Protein AF-0000000076640435 (afdb_homodimer)

Radius of gyration: 26.96 Å; Cα contacts (8 Å, |Δi|>4): 544; chains: 2; bounding box: 124×104×53 Å

Foldseek 3Di:
DDPPPPPDPPPDPDPDPPPPPDDDDPVQVQVVVLVVQLLVCLLVVPLVSNLVQADQQEWEADDHDIDGSVRCSPPVSNVSNLVQNQKDKDWDDKDWDDDVFKIKMWTWMWIFGADPNDTATKTKIKIWMWGADPNHIHTRYMYIDIDGD/DPPPPPPDPPPDDDPDPDPPPDDDDPVQVQVVVLVVQLLVCLLVVPLVSNLVQADQQEWEADDHDIDGSVRCSPPVSNVSNLVQNQKDKDWDDKDWDDDVFKIKMWTWMWIFGADPNDGATKTKIKIWMWGDDPNHIHTRYMYIDIDGD

Organism: NCBI:txid1194090

pLDDT: mean 92.18, std 13.97, range [42.59, 99.0]

Nearest PDB structures (foldseek):
  3bb9-assembly3_E  TM=9.622E-01  e=2.389E-11  Shewanella frigidimarina NCIMB 400
  3ksp-assembly1_A-2  TM=7.789E-01  e=2.620E-08  Exiguobacterium sibiricum 255-15
  2r4i-assembly1_B  TM=8.319E-01  e=1.919E-07  Cytophaga hutchinsonii ATCC 33406
  5cxo-assembly1_A  TM=6.623E-01  e=2.145E-06  Streptomyces albus
  4rzm-assembly2_B  TM=6.254E-01  e=6.687E-05  Streptomyces lasalocidi

InterPro domains:
  IPR027843 Domain of unknown function DUF4440 [PF14534] (36-139)
  IPR032710 NTF2-like domain superfamily [SSF54427] (28-145)

Secondary structure (DSSP, 8-state):
----------------------PPPHHHHHHHHHHHHHHHHHHTT-HHHHHHHEEEEEEEEETTEEE-HHHIIIIIHHHHHHHHHTEEEEEEEEEEEEETTEEEEEEEEEEEEEETTEEEEEEEEEEEEEEEETTEEEEEEEEEEEEE-/----------------------PPPHHHHHHHHHHHHHHHHHHTT-HHHHHHHEEEEEEEEETTEEE-HHHIIIIIHHHHHHHHHTEEEEEEEEEEEEETTEEEEEEEEEEEEEETTEEEEEEEEEEEEEEEETTEEEEEEEEEEEEE-

Sequence (298 aa):
MSPRISLTAVLLFIIGTSISVSQPSASEKKVINTLDAFHQAIIDNDSQAAKNLLSESVRILEGGNIETKKEYLSHHFHSDGKFLSAMKREVEARNVTIEGNTAWVSTHSRTWGTYSDRKLDLNSLELAVLKKVEGNWKITALHWSSSNNMSPRISLTAVLLFIIGTSISVSQPSASEKKVINTLDAFHQAIIDNDSQAAKNLLSESVRILEGGNIETKKEYLSHHFHSDGKFLSAMKREVEARNVTIEGNTAWVSTHSRTWGTYSDRKLDLNSLELAVLKKVEGNWKITALHWSSSNN

Structure (mmCIF, N/CA/C/O backbone):
data_AF-0000000076640435-model_v1
#
loop_
_entity.id
_entity.type
_entity.pdbx_description
1 polymer 'SnoaL-like domain-containing protein'
#
loop_
_atom_site.group_PDB
_atom_site.id
_atom_site.type_symbol
_atom_site.label_atom_id
_atom_site.label_alt_id
_atom_site.label_comp_id
_atom_site.label_asym_id
_atom_site.label_entity_id
_atom_site.label_seq_id
_atom_site.pdbx_PDB_ins_code
_atom_site.Cartn_x
_atom_site.Cartn_y
_atom_site.Cartn_z
_atom_site.occupancy
_atom_site.B_iso_or_equiv
_atom_site.auth_seq_id
_atom_site.auth_comp_id
_atom_site.auth_asym_id
_atom_site.auth_atom_id
_atom_site.pdbx_PDB_model_num
ATOM 1 N N . MET A 1 1 ? 59.688 59.375 -6.164 1 42.59 1 MET A N 1
ATOM 2 C CA . MET A 1 1 ? 58.531 58.875 -6.883 1 42.59 1 MET A CA 1
ATOM 3 C C . MET A 1 1 ? 58.281 57.406 -6.566 1 42.59 1 MET A C 1
ATOM 5 O O . MET A 1 1 ? 59.062 56.531 -6.984 1 42.59 1 MET A O 1
ATOM 9 N N . SER A 1 2 ? 57.781 57.031 -5.332 1 54 2 SER A N 1
ATOM 10 C CA . SER A 1 2 ? 57.531 55.688 -4.797 1 54 2 SER A CA 1
ATOM 11 C C . SER A 1 2 ? 56.5 54.938 -5.637 1 54 2 SER A C 1
ATOM 13 O O . SER A 1 2 ? 55.531 55.531 -6.113 1 54 2 SER A O 1
ATOM 15 N N . PRO A 1 3 ? 56.844 53.812 -6.367 1 57.72 3 PRO A N 1
ATOM 16 C CA . PRO A 1 3 ? 55.906 53 -7.195 1 57.72 3 PRO A CA 1
ATOM 17 C C . PRO A 1 3 ? 54.719 52.469 -6.406 1 57.72 3 PRO A C 1
ATOM 19 O O . PRO A 1 3 ? 54.906 51.875 -5.344 1 57.72 3 PRO A O 1
ATOM 22 N N . ARG A 1 4 ? 53.562 53.125 -6.406 1 61.44 4 ARG A N 1
ATOM 23 C CA . ARG A 1 4 ? 52.344 52.594 -5.82 1 61.44 4 ARG A CA 1
ATOM 24 C C . ARG A 1 4 ? 52 51.25 -6.422 1 61.44 4 ARG A C 1
ATOM 26 O O . ARG A 1 4 ? 51.875 51.094 -7.645 1 61.44 4 ARG A O 1
ATOM 33 N N . ILE A 1 5 ? 52.438 50.062 -5.91 1 60.22 5 ILE A N 1
ATOM 34 C CA . ILE A 1 5 ? 52 48.719 -6.297 1 60.22 5 ILE A CA 1
ATOM 35 C C . ILE A 1 5 ? 50.5 48.562 -6.102 1 60.22 5 ILE A C 1
ATOM 37 O O . ILE A 1 5 ? 50 48.812 -5.008 1 60.22 5 ILE A O 1
ATOM 41 N N . SER A 1 6 ? 49.688 48.719 -7.141 1 58.53 6 SER A N 1
ATOM 42 C CA . SER A 1 6 ? 48.25 48.469 -7.082 1 58.53 6 SER A CA 1
ATOM 43 C C . SER A 1 6 ? 47.938 47 -6.805 1 58.53 6 SER A C 1
ATOM 45 O O . SER A 1 6 ? 48.438 46.125 -7.512 1 58.53 6 SER A O 1
ATOM 47 N N . LEU A 1 7 ? 47.656 46.594 -5.574 1 57.78 7 LEU A N 1
ATOM 48 C CA . LEU A 1 7 ? 47.219 45.25 -5.215 1 57.78 7 LEU A CA 1
ATOM 49 C C . LEU A 1 7 ? 45.875 44.938 -5.875 1 57.78 7 LEU A C 1
ATOM 51 O O . LEU A 1 7 ? 44.875 45.625 -5.645 1 57.78 7 LEU A O 1
ATOM 55 N N . THR A 1 8 ? 45.875 44.312 -7.008 1 59.66 8 THR A N 1
ATOM 56 C CA . THR A 1 8 ? 44.656 43.844 -7.633 1 59.66 8 THR A CA 1
ATOM 57 C C . THR A 1 8 ? 44 42.75 -6.781 1 59.66 8 THR A C 1
ATOM 59 O O . THR A 1 8 ? 44.625 41.719 -6.516 1 59.66 8 THR A O 1
ATOM 62 N N . ALA A 1 9 ? 43 43 -5.918 1 60.41 9 ALA A N 1
ATOM 63 C CA . ALA A 1 9 ? 42.219 42 -5.195 1 60.41 9 ALA A CA 1
ATOM 64 C C . ALA A 1 9 ? 41.5 41.062 -6.156 1 60.41 9 ALA A C 1
ATOM 66 O O . ALA A 1 9 ? 40.75 41.531 -7.039 1 60.41 9 ALA A O 1
ATOM 67 N N . VAL A 1 10 ? 41.969 39.812 -6.387 1 60.31 10 VAL A N 1
ATOM 68 C CA . VAL A 1 10 ? 41.281 38.781 -7.133 1 60.31 10 VAL A CA 1
ATOM 69 C C . VAL A 1 10 ? 40.031 38.344 -6.402 1 60.31 10 VAL A C 1
ATOM 71 O O . VAL A 1 10 ? 40.094 37.812 -5.289 1 60.31 10 VAL A O 1
ATOM 74 N N . LEU A 1 11 ? 38.844 38.969 -6.691 1 59.38 11 LEU A N 1
ATOM 75 C CA . LEU A 1 11 ? 37.562 38.5 -6.184 1 59.38 11 LEU A CA 1
ATOM 76 C C . LEU A 1 11 ? 37.25 37.094 -6.68 1 59.38 11 LEU A C 1
ATOM 78 O O . LEU A 1 11 ? 37.062 36.906 -7.879 1 59.38 11 LEU A O 1
ATOM 82 N N . LEU A 1 12 ? 37.531 36.094 -5.91 1 60.81 12 LEU A N 1
ATOM 83 C CA . LEU A 1 12 ? 37.156 34.688 -6.191 1 60.81 12 LEU A CA 1
ATOM 84 C C . LEU A 1 12 ? 35.625 34.531 -6.117 1 60.81 12 LEU A C 1
ATOM 86 O O . LEU A 1 12 ? 35.031 34.719 -5.055 1 60.81 12 LEU A O 1
ATOM 90 N N . PHE A 1 13 ? 34.875 34.5 -7.277 1 60.81 13 PHE A N 1
ATOM 91 C CA . PHE A 1 13 ? 33.469 34.188 -7.379 1 60.81 13 PHE A CA 1
ATOM 92 C C . PHE A 1 13 ? 33.219 32.719 -7.062 1 60.81 13 PHE A C 1
ATOM 94 O O . PHE A 1 13 ? 33.625 31.828 -7.824 1 60.81 13 PHE A O 1
ATOM 101 N N . ILE A 1 14 ? 32.812 32.406 -5.852 1 61.78 14 ILE A N 1
ATOM 102 C CA . ILE A 1 14 ? 32.375 31.062 -5.48 1 61.78 14 ILE A CA 1
ATOM 103 C C . ILE A 1 14 ? 31 30.781 -6.117 1 61.78 14 ILE A C 1
ATOM 105 O O . ILE A 1 14 ? 30 31.406 -5.762 1 61.78 14 ILE A O 1
ATOM 109 N N . ILE A 1 15 ? 30.906 30.172 -7.285 1 59.59 15 ILE A N 1
ATOM 110 C CA . ILE A 1 15 ? 29.672 29.672 -7.852 1 59.59 15 ILE A CA 1
ATOM 111 C C . ILE A 1 15 ? 29.172 28.484 -7.02 1 59.59 15 ILE A C 1
ATOM 113 O O . ILE A 1 15 ? 29.734 27.391 -7.09 1 59.59 15 ILE A O 1
ATOM 117 N N . GLY A 1 16 ? 28.359 28.734 -6.066 1 59.5 16 GLY A N 1
ATOM 118 C CA . GLY A 1 16 ? 27.703 27.672 -5.336 1 59.5 16 GLY A CA 1
ATOM 119 C C . GLY A 1 16 ? 26.672 26.922 -6.156 1 59.5 16 GLY A C 1
ATOM 120 O O . GLY A 1 16 ? 25.734 27.531 -6.688 1 59.5 16 GLY A O 1
ATOM 121 N N . THR A 1 17 ? 26.859 25.797 -6.691 1 61.5 17 THR A N 1
ATOM 122 C CA . THR A 1 17 ? 25.875 24.906 -7.293 1 61.5 17 THR A CA 1
ATOM 123 C C . THR A 1 17 ? 24.812 24.5 -6.266 1 61.5 17 THR A C 1
ATOM 125 O O . THR A 1 17 ? 25.094 23.734 -5.348 1 61.5 17 THR A O 1
ATOM 128 N N . SER A 1 18 ? 23.734 25.25 -6.242 1 61.44 18 SER A N 1
ATOM 129 C CA . SER A 1 18 ? 22.609 24.797 -5.422 1 61.44 18 SER A CA 1
ATOM 130 C C . SER A 1 18 ? 21.984 23.531 -5.98 1 61.44 18 SER A C 1
ATOM 132 O O . SER A 1 18 ? 21.609 23.484 -7.156 1 61.44 18 SER A O 1
ATOM 134 N N . ILE A 1 19 ? 22.219 22.438 -5.457 1 59.84 19 ILE A N 1
ATOM 135 C CA . ILE A 1 19 ? 21.406 21.266 -5.734 1 59.84 19 ILE A CA 1
ATOM 136 C C . ILE A 1 19 ? 19.922 21.594 -5.516 1 59.84 19 ILE A C 1
ATOM 138 O O . ILE A 1 19 ? 19.516 21.891 -4.395 1 59.84 19 ILE A O 1
ATOM 142 N N . SER A 1 20 ? 19.266 22.062 -6.492 1 56.75 20 SER A N 1
ATOM 143 C CA . SER A 1 20 ? 17.828 22.344 -6.434 1 56.75 20 SER A CA 1
ATOM 144 C C . SER A 1 20 ? 17.031 21.094 -6.066 1 56.75 20 SER A C 1
ATOM 146 O O . SER A 1 20 ? 17.062 20.094 -6.793 1 56.75 20 SER A O 1
ATOM 148 N N . VAL A 1 21 ? 16.797 20.875 -4.82 1 62.91 21 VAL A N 1
ATOM 149 C CA . VAL A 1 21 ? 15.758 19.906 -4.508 1 62.91 21 VAL A CA 1
ATOM 150 C C . VAL A 1 21 ? 14.469 20.281 -5.234 1 62.91 21 VAL A C 1
ATOM 152 O O . VAL A 1 21 ? 13.961 21.391 -5.078 1 62.91 21 VAL A O 1
ATOM 155 N N . SER A 1 22 ? 14.125 19.625 -6.285 1 66.75 22 SER A N 1
ATOM 156 C CA . SER A 1 22 ? 12.977 19.953 -7.129 1 66.75 22 SER A CA 1
ATOM 157 C C . SER A 1 22 ? 11.695 20.062 -6.305 1 66.75 22 SER A C 1
ATOM 159 O O . SER A 1 22 ? 11.352 19.156 -5.551 1 66.75 22 SER A O 1
ATOM 161 N N . GLN A 1 23 ? 11.203 21.219 -5.961 1 83.88 23 GLN A N 1
ATOM 162 C CA . GLN A 1 23 ? 9.914 21.469 -5.328 1 83.88 23 GLN A CA 1
ATOM 163 C C . GLN A 1 23 ? 8.781 20.797 -6.09 1 83.88 23 GLN A C 1
ATOM 165 O O . GLN A 1 23 ? 8.836 20.672 -7.316 1 83.88 23 GLN A O 1
ATOM 170 N N . PRO A 1 24 ? 7.781 20.25 -5.344 1 86.88 24 PRO A N 1
ATOM 171 C CA . PRO A 1 24 ? 6.648 19.641 -6.047 1 86.88 24 PRO A CA 1
ATOM 172 C C . PRO A 1 24 ? 5.938 20.609 -6.984 1 86.88 24 PRO A C 1
ATOM 174 O O . PRO A 1 24 ? 5.828 21.797 -6.676 1 86.88 24 PRO A O 1
ATOM 177 N N . SER A 1 25 ? 5.535 20.156 -8.102 1 90.38 25 SER A N 1
ATOM 178 C CA . SER A 1 25 ? 4.727 20.922 -9.039 1 90.38 25 SER A CA 1
ATOM 179 C C . SER A 1 25 ? 3.379 21.297 -8.438 1 90.38 25 SER A C 1
ATOM 181 O O . SER A 1 25 ? 3.01 20.797 -7.371 1 90.38 25 SER A O 1
ATOM 183 N N . ALA A 1 26 ? 2.713 22.188 -9.062 1 92.06 26 ALA A N 1
ATOM 184 C CA . ALA A 1 26 ? 1.393 22.594 -8.594 1 92.06 26 ALA A CA 1
ATOM 185 C C . ALA A 1 26 ? 0.441 21.406 -8.523 1 92.06 26 ALA A C 1
ATOM 187 O O . ALA A 1 26 ? -0.345 21.281 -7.578 1 92.06 26 ALA A O 1
ATOM 188 N N . SER A 1 27 ? 0.46 20.547 -9.539 1 94 27 SER A N 1
ATOM 189 C CA . SER A 1 27 ? -0.394 19.359 -9.562 1 94 27 SER A CA 1
ATOM 190 C C . SER A 1 27 ? -0.028 18.391 -8.438 1 94 27 SER A C 1
ATOM 192 O O . SER A 1 27 ? -0.908 17.812 -7.809 1 94 27 SER A O 1
ATOM 194 N N . GLU A 1 28 ? 1.266 18.219 -8.211 1 96.69 28 GLU A N 1
ATOM 195 C CA . GLU A 1 28 ? 1.713 17.359 -7.113 1 96.69 28 GLU A CA 1
ATOM 196 C C . GLU A 1 28 ? 1.265 17.922 -5.762 1 96.69 28 GLU A C 1
ATOM 198 O O . GLU A 1 28 ? 0.874 17.156 -4.875 1 96.69 28 GLU A O 1
ATOM 203 N N . LYS A 1 29 ? 1.304 19.234 -5.625 1 97.56 29 LYS A N 1
ATOM 204 C CA . LYS A 1 29 ? 0.859 19.859 -4.383 1 97.56 29 LYS A CA 1
ATOM 205 C C . LYS A 1 29 ? -0.621 19.594 -4.129 1 97.56 29 LYS A C 1
ATOM 207 O O . LYS A 1 29 ? -1.031 19.375 -2.986 1 97.56 29 LYS A O 1
ATOM 212 N N . LYS A 1 30 ? -1.429 19.609 -5.176 1 98.06 30 LYS A N 1
ATOM 213 C CA . LYS A 1 30 ? -2.852 19.328 -5.016 1 98.06 30 LYS A CA 1
ATOM 214 C C . LYS A 1 30 ? -3.076 17.891 -4.543 1 98.06 30 LYS A C 1
ATOM 216 O O . LYS A 1 30 ? -3.959 17.641 -3.725 1 98.06 30 LYS A O 1
ATOM 221 N N . VAL A 1 31 ? -2.271 16.938 -5.074 1 98.75 31 VAL A N 1
ATOM 222 C CA . VAL A 1 31 ? -2.342 15.547 -4.656 1 98.75 31 VAL A CA 1
ATOM 223 C C . VAL A 1 31 ? -1.975 15.43 -3.18 1 98.75 31 VAL A C 1
ATOM 225 O O . VAL A 1 31 ? -2.713 14.828 -2.395 1 98.75 31 VAL A O 1
ATOM 228 N N . ILE A 1 32 ? -0.88 16.094 -2.793 1 98.5 32 ILE A N 1
ATOM 229 C CA . ILE A 1 32 ? -0.385 16.047 -1.42 1 98.5 32 ILE A CA 1
ATOM 230 C C . ILE A 1 32 ? -1.409 16.688 -0.484 1 98.5 32 ILE A C 1
ATOM 232 O O . ILE A 1 32 ? -1.715 16.141 0.578 1 98.5 32 ILE A O 1
ATOM 236 N N . ASN A 1 33 ? -1.961 17.797 -0.879 1 98.56 33 ASN A N 1
ATOM 237 C CA . ASN A 1 33 ? -2.941 18.484 -0.054 1 98.56 33 ASN A CA 1
ATOM 238 C C . ASN A 1 33 ? -4.191 17.641 0.172 1 98.56 33 ASN A C 1
ATOM 240 O O . ASN A 1 33 ? -4.793 17.688 1.245 1 98.56 33 ASN A O 1
ATOM 244 N N . THR A 1 34 ? -4.598 16.922 -0.833 1 98.88 34 THR A N 1
ATOM 245 C CA . THR A 1 34 ? -5.738 16.016 -0.688 1 98.88 34 THR A CA 1
ATOM 246 C C . THR A 1 34 ? -5.461 14.953 0.369 1 98.88 34 THR A C 1
ATOM 248 O O . THR A 1 34 ? -6.293 14.719 1.249 1 98.88 34 THR A O 1
ATOM 251 N N . LEU A 1 35 ? -4.281 14.344 0.303 1 98.75 35 LEU A N 1
ATOM 252 C CA . LEU A 1 35 ? -3.904 13.305 1.254 1 98.75 35 LEU A CA 1
ATOM 253 C C . LEU A 1 35 ? -3.773 13.875 2.66 1 98.75 35 LEU A C 1
ATOM 255 O O . LEU A 1 35 ? -4.242 13.273 3.629 1 98.75 35 LEU A O 1
ATOM 259 N N . ASP A 1 36 ? -3.205 15.07 2.801 1 98.75 36 ASP A N 1
ATOM 260 C CA . ASP A 1 36 ? -3.037 15.711 4.098 1 98.75 36 ASP A CA 1
ATOM 261 C C . ASP A 1 36 ? -4.387 16.109 4.695 1 98.75 36 ASP A C 1
ATOM 263 O O . ASP A 1 36 ? -4.59 16 5.906 1 98.75 36 ASP A O 1
ATOM 267 N N . ALA A 1 37 ? -5.25 16.547 3.82 1 98.88 37 ALA A N 1
ATOM 268 C CA . ALA A 1 37 ? -6.594 16.891 4.281 1 98.88 37 ALA A CA 1
ATOM 269 C C . ALA A 1 37 ? -7.324 15.664 4.812 1 98.88 37 ALA A C 1
ATOM 271 O O . ALA A 1 37 ? -8.062 15.75 5.793 1 98.88 37 ALA A O 1
ATOM 272 N N . PHE A 1 38 ? -7.145 14.562 4.199 1 98.94 38 PHE A N 1
ATOM 273 C CA . PHE A 1 38 ? -7.746 13.32 4.664 1 98.94 38 PHE A CA 1
ATOM 274 C C . PHE A 1 38 ? -7.199 12.938 6.035 1 98.94 38 PHE A C 1
ATOM 276 O O . PHE A 1 38 ? -7.961 12.586 6.941 1 98.94 38 PHE A O 1
ATOM 283 N N . HIS A 1 39 ? -5.91 13.023 6.207 1 98.81 39 HIS A N 1
ATOM 284 C CA . HIS A 1 39 ? -5.297 12.734 7.5 1 98.81 39 HIS A CA 1
ATOM 285 C C . HIS A 1 39 ? -5.836 13.664 8.578 1 98.81 39 HIS A C 1
ATOM 287 O O . HIS A 1 39 ? -6.148 13.219 9.688 1 98.81 39 HIS A O 1
ATOM 293 N N . GLN A 1 40 ? -5.93 14.922 8.18 1 98.88 40 GLN A N 1
ATOM 294 C CA . GLN A 1 40 ? -6.457 15.883 9.141 1 98.88 40 GLN A CA 1
ATOM 295 C C . GLN A 1 40 ? -7.91 15.578 9.492 1 98.88 40 GLN A C 1
ATOM 297 O O . GLN A 1 40 ? -8.328 15.75 10.633 1 98.88 40 GLN A O 1
ATOM 302 N N . ALA A 1 41 ? -8.695 15.188 8.469 1 98.94 41 ALA A N 1
ATOM 303 C CA . ALA A 1 41 ? -10.086 14.797 8.719 1 98.94 41 ALA A CA 1
ATOM 304 C C . ALA A 1 41 ? -10.164 13.641 9.711 1 98.94 41 ALA A C 1
ATOM 306 O O . ALA A 1 41 ? -11.062 13.594 10.555 1 98.94 41 ALA A O 1
ATOM 307 N N . ILE A 1 42 ? -9.25 12.664 9.648 1 98.88 42 ILE A N 1
ATOM 308 C CA . ILE A 1 42 ? -9.203 11.555 10.594 1 98.88 42 ILE A CA 1
ATOM 309 C C . ILE A 1 42 ? -8.891 12.086 11.992 1 98.88 42 ILE A C 1
ATOM 311 O O . ILE A 1 42 ? -9.609 11.781 12.953 1 98.88 42 ILE A O 1
ATOM 315 N N . ILE A 1 43 ? -7.844 12.891 12.102 1 98.81 43 ILE A N 1
ATOM 316 C CA . ILE A 1 43 ? -7.41 13.445 13.375 1 98.81 43 ILE A CA 1
ATOM 317 C C . ILE A 1 43 ? -8.562 14.211 14.031 1 98.81 43 ILE A C 1
ATOM 319 O O . ILE A 1 43 ? -8.789 14.094 15.234 1 98.81 43 ILE A O 1
ATOM 323 N N . ASP A 1 44 ? -9.281 14.914 13.211 1 98.62 44 ASP A N 1
ATOM 324 C CA . ASP A 1 44 ? -10.383 15.75 13.695 1 98.62 44 ASP A CA 1
ATOM 325 C C . ASP A 1 44 ? -11.641 14.922 13.914 1 98.62 44 ASP A C 1
ATOM 327 O O . ASP A 1 44 ? -12.656 15.445 14.383 1 98.62 44 ASP A O 1
ATOM 331 N N . ASN A 1 45 ? -11.625 13.703 13.523 1 98.5 45 ASN A N 1
ATOM 332 C CA . ASN A 1 45 ? -12.797 12.828 13.547 1 98.5 45 ASN A CA 1
ATOM 333 C C . ASN A 1 45 ? -13.945 13.406 12.734 1 98.5 45 ASN A C 1
ATOM 335 O O . ASN A 1 45 ? -15.102 13.344 13.156 1 98.5 45 ASN A O 1
ATOM 339 N N . ASP A 1 46 ? -13.656 13.992 11.633 1 98.69 46 ASP A N 1
ATOM 340 C CA . ASP A 1 46 ? -14.625 14.578 10.703 1 98.69 46 ASP A CA 1
ATOM 341 C C . ASP A 1 46 ? -14.93 13.625 9.555 1 98.69 46 ASP A C 1
ATOM 343 O O . ASP A 1 46 ? -14.352 13.758 8.469 1 98.69 46 ASP A O 1
ATOM 347 N N . SER A 1 47 ? -15.93 12.773 9.766 1 98.5 47 SER A N 1
ATOM 348 C CA . SER A 1 47 ? -16.203 11.719 8.797 1 98.5 47 SER A CA 1
ATOM 349 C C . SER A 1 47 ? -16.781 12.297 7.504 1 98.5 47 SER A C 1
ATOM 351 O O . SER A 1 47 ? -16.594 11.727 6.426 1 98.5 47 SER A O 1
ATOM 353 N N . GLN A 1 48 ? -17.469 13.391 7.574 1 98.5 48 GLN A N 1
ATOM 354 C CA . GLN A 1 48 ? -18.016 14 6.363 1 98.5 48 GLN A CA 1
ATOM 355 C C . GLN A 1 48 ? -16.906 14.523 5.461 1 98.5 48 GLN A C 1
ATOM 357 O O . GLN A 1 48 ? -16.938 14.32 4.246 1 98.5 48 GLN A O 1
ATOM 362 N N . ALA A 1 49 ? -15.961 15.219 6.07 1 98.75 49 ALA A N 1
ATOM 363 C CA . ALA A 1 49 ? -14.812 15.688 5.293 1 98.75 49 ALA A CA 1
ATOM 364 C C . ALA A 1 49 ? -14.07 14.516 4.656 1 98.75 49 ALA A C 1
ATOM 366 O O . ALA A 1 49 ? -13.703 14.57 3.48 1 98.75 49 ALA A O 1
ATOM 367 N N . ALA A 1 50 ? -13.82 13.453 5.477 1 98.94 50 ALA A N 1
ATOM 368 C CA . ALA A 1 50 ? -13.141 12.273 4.957 1 98.94 50 ALA A CA 1
ATOM 369 C C . ALA A 1 50 ? -13.922 11.656 3.797 1 98.94 50 ALA A C 1
ATOM 371 O O . ALA A 1 50 ? -13.344 11.312 2.764 1 98.94 50 ALA A O 1
ATOM 372 N N . LYS A 1 51 ? -15.188 11.555 3.998 1 98.75 51 LYS A N 1
ATOM 373 C CA . LYS A 1 51 ? -16.078 10.992 2.984 1 98.75 51 LYS A CA 1
ATOM 374 C C . LYS A 1 51 ? -15.914 11.719 1.652 1 98.75 51 LYS A C 1
ATOM 376 O O . LYS A 1 51 ? -15.891 11.086 0.593 1 98.75 51 LYS A O 1
ATOM 381 N N . ASN A 1 52 ? -15.797 12.969 1.653 1 98.44 52 ASN A N 1
ATOM 382 C CA . ASN A 1 52 ? -15.719 13.797 0.455 1 98.44 52 ASN A CA 1
ATOM 383 C C . ASN A 1 52 ? -14.391 13.617 -0.267 1 98.44 52 ASN A C 1
ATOM 385 O O . ASN A 1 52 ? -14.281 13.906 -1.46 1 98.44 52 ASN A O 1
ATOM 389 N N . LEU A 1 53 ? -13.43 13.125 0.432 1 98.88 53 LEU A N 1
ATOM 390 C CA . LEU A 1 53 ? -12.094 12.992 -0.142 1 98.88 53 LEU A CA 1
ATOM 391 C C . LEU A 1 53 ? -11.844 11.57 -0.629 1 98.88 53 LEU A C 1
ATOM 393 O O . LEU A 1 53 ? -10.875 11.312 -1.341 1 98.88 53 LEU A O 1
ATOM 397 N N . LEU A 1 54 ? -12.734 10.641 -0.248 1 98.88 54 LEU A N 1
ATOM 398 C CA . LEU A 1 54 ? -12.617 9.242 -0.653 1 98.88 54 LEU A CA 1
ATOM 399 C C . LEU A 1 54 ? -13.469 8.961 -1.885 1 98.88 54 LEU A C 1
ATOM 401 O O . LEU A 1 54 ? -14.594 9.453 -1.991 1 98.88 54 LEU A O 1
ATOM 405 N N . SER A 1 55 ? -12.875 8.25 -2.83 1 98.62 55 SER A N 1
ATOM 406 C CA . SER A 1 55 ? -13.695 7.715 -3.91 1 98.62 55 SER A CA 1
ATOM 407 C C . SER A 1 55 ? -14.703 6.695 -3.387 1 98.62 55 SER A C 1
ATOM 409 O O . SER A 1 55 ? -14.453 6.027 -2.381 1 98.62 55 SER A O 1
ATOM 411 N N . GLU A 1 56 ? -15.797 6.484 -4.125 1 97.56 56 GLU A N 1
ATOM 412 C CA . GLU A 1 56 ? -16.797 5.492 -3.73 1 97.56 56 GLU A CA 1
ATOM 413 C C . GLU A 1 56 ? -16.219 4.082 -3.768 1 97.56 56 GLU A C 1
ATOM 415 O O . GLU A 1 56 ? -16.625 3.217 -2.986 1 97.56 56 GLU A O 1
ATOM 420 N N . SER A 1 57 ? -15.211 3.859 -4.582 1 97.38 57 SER A N 1
ATOM 421 C CA . SER A 1 57 ? -14.672 2.518 -4.801 1 97.38 57 SER A CA 1
ATOM 422 C C . SER A 1 57 ? -13.383 2.301 -4.016 1 97.38 57 SER A C 1
ATOM 424 O O . SER A 1 57 ? -12.648 1.349 -4.277 1 97.38 57 SER A O 1
ATOM 426 N N . VAL A 1 58 ? -13.125 3.178 -3.078 1 98.81 58 VAL A N 1
ATOM 427 C CA . VAL A 1 58 ? -11.852 3.105 -2.373 1 98.81 58 VAL A CA 1
ATOM 428 C C . VAL A 1 58 ? -11.727 1.759 -1.664 1 98.81 58 VAL A C 1
ATOM 430 O O . VAL A 1 58 ? -12.711 1.233 -1.138 1 98.81 58 VAL A O 1
ATOM 433 N N . ARG A 1 59 ? -10.531 1.197 -1.675 1 98.94 59 ARG A N 1
ATOM 434 C CA . ARG A 1 59 ? -10.125 0.082 -0.826 1 98.94 59 ARG A CA 1
ATOM 435 C C . ARG A 1 59 ? -9.031 0.507 0.151 1 98.94 59 ARG A C 1
ATOM 437 O O . ARG A 1 59 ? -8.016 1.073 -0.254 1 98.94 59 ARG A O 1
ATOM 444 N N . ILE A 1 60 ? -9.281 0.2 1.429 1 98.94 60 ILE A N 1
ATOM 445 C CA . ILE A 1 60 ? -8.359 0.592 2.486 1 98.94 60 ILE A CA 1
ATOM 446 C C . ILE A 1 60 ? -7.789 -0.654 3.162 1 98.94 60 ILE A C 1
ATOM 448 O O . ILE A 1 60 ? -8.539 -1.46 3.721 1 98.94 60 ILE A O 1
ATOM 452 N N . LEU A 1 61 ? -6.527 -0.793 3.027 1 98.94 61 LEU A N 1
ATOM 453 C CA . LEU A 1 61 ? -5.809 -1.946 3.555 1 98.94 61 LEU A CA 1
ATOM 454 C C . LEU A 1 61 ? -5.062 -1.582 4.836 1 98.94 61 LEU A C 1
ATOM 456 O O . LEU A 1 61 ? -4.27 -0.637 4.852 1 98.94 61 LEU A O 1
ATOM 460 N N . GLU A 1 62 ? -5.277 -2.258 5.914 1 98.56 62 GLU A N 1
ATOM 461 C CA . GLU A 1 62 ? -4.598 -2.062 7.191 1 98.56 62 GLU A CA 1
ATOM 462 C C . GLU A 1 62 ? -4.832 -3.244 8.125 1 98.56 62 GLU A C 1
ATOM 464 O O . GLU A 1 62 ? -5.945 -3.766 8.211 1 98.56 62 GLU A O 1
ATOM 469 N N . GLY A 1 63 ? -3.84 -3.736 8.836 1 97.06 63 GLY A N 1
ATOM 470 C CA . GLY A 1 63 ? -3.98 -4.711 9.906 1 97.06 63 GLY A CA 1
ATOM 471 C C . GLY A 1 63 ? -4.504 -6.051 9.422 1 97.06 63 GLY A C 1
ATOM 472 O O . GLY A 1 63 ? -5.336 -6.672 10.094 1 97.06 63 GLY A O 1
ATOM 473 N N . GLY A 1 64 ? -4.254 -6.383 8.266 1 97.81 64 GLY A N 1
ATOM 474 C CA . GLY A 1 64 ? -4.648 -7.688 7.754 1 97.81 64 GLY A CA 1
ATOM 475 C C . GLY A 1 64 ? -6.027 -7.688 7.121 1 97.81 64 GLY A C 1
ATOM 476 O O . GLY A 1 64 ? -6.539 -8.742 6.734 1 97.81 64 GLY A O 1
ATOM 477 N N . ASN A 1 65 ? -6.613 -6.531 7.012 1 97.31 65 ASN A N 1
ATOM 478 C CA . ASN A 1 65 ? -7.961 -6.445 6.461 1 97.31 65 ASN A CA 1
ATOM 479 C C . ASN A 1 65 ? -8.039 -5.426 5.324 1 97.31 65 ASN A C 1
ATOM 481 O O . ASN A 1 65 ? -7.219 -4.512 5.25 1 97.31 65 ASN A O 1
ATOM 485 N N . ILE A 1 66 ? -9.031 -5.66 4.434 1 98.75 66 ILE A N 1
ATOM 486 C CA . ILE A 1 66 ? -9.406 -4.676 3.422 1 98.75 66 ILE A CA 1
ATOM 487 C C . ILE A 1 66 ? -10.836 -4.195 3.672 1 98.75 66 ILE A C 1
ATOM 489 O O . ILE A 1 66 ? -11.75 -5.004 3.852 1 98.75 66 ILE A O 1
ATOM 493 N N . GLU A 1 67 ? -11.008 -2.877 3.656 1 98.81 67 GLU A N 1
ATOM 494 C CA . GLU A 1 67 ? -12.32 -2.307 3.93 1 98.81 67 GLU A CA 1
ATOM 495 C C . GLU A 1 67 ? -12.789 -1.42 2.777 1 98.81 67 GLU A C 1
ATOM 497 O O . GLU A 1 67 ? -11.969 -0.788 2.105 1 98.81 67 GLU A O 1
ATOM 502 N N . THR A 1 68 ? -14.07 -1.425 2.613 1 98.75 68 THR A N 1
ATOM 503 C CA . THR A 1 68 ? -14.703 -0.47 1.713 1 98.75 68 THR A CA 1
ATOM 504 C C . THR A 1 68 ? -14.836 0.898 2.377 1 98.75 68 THR A C 1
ATOM 506 O O . THR A 1 68 ? -14.555 1.043 3.568 1 98.75 68 THR A O 1
ATOM 509 N N . LYS A 1 69 ? -15.266 1.843 1.569 1 98.75 69 LYS A N 1
ATOM 510 C CA . LYS A 1 69 ? -15.523 3.191 2.064 1 98.75 69 LYS A CA 1
ATOM 511 C C . LYS A 1 69 ? -16.5 3.166 3.244 1 98.75 69 LYS A C 1
ATOM 513 O O . LYS A 1 69 ? -16.219 3.746 4.297 1 98.75 69 LYS A O 1
ATOM 518 N N . LYS A 1 70 ? -17.594 2.51 3.064 1 98.62 70 LYS A N 1
ATOM 519 C CA . LYS A 1 70 ? -18.625 2.436 4.09 1 98.62 70 LYS A CA 1
ATOM 520 C C . LYS A 1 70 ? -18.109 1.755 5.352 1 98.62 70 LYS A C 1
ATOM 522 O O . LYS A 1 70 ? -18.344 2.234 6.465 1 98.62 70 LYS A O 1
ATOM 527 N N . GLU A 1 71 ? -17.469 0.647 5.203 1 98.62 71 GLU A N 1
ATOM 528 C CA . GLU A 1 71 ? -16.922 -0.089 6.34 1 98.62 71 GLU A CA 1
ATOM 529 C C . GLU A 1 71 ? -15.914 0.757 7.117 1 98.62 71 GLU A C 1
ATOM 531 O O . GLU A 1 71 ? -15.969 0.815 8.344 1 98.62 71 GLU A O 1
ATOM 536 N N . TYR A 1 72 ? -15.047 1.394 6.438 1 98.81 72 TYR A N 1
ATOM 537 C CA . TYR A 1 72 ? -14.016 2.191 7.094 1 98.81 72 TYR A CA 1
ATOM 538 C C . TYR A 1 72 ? -14.633 3.33 7.895 1 98.81 72 TYR A C 1
ATOM 540 O O . TYR A 1 72 ? -14.242 3.578 9.039 1 98.81 72 TYR A O 1
ATOM 548 N N . LEU A 1 73 ? -15.547 4.031 7.238 1 98.69 73 LEU A N 1
ATOM 549 C CA . LEU A 1 73 ? -16.109 5.234 7.844 1 98.69 73 LEU A CA 1
ATOM 550 C C . LEU A 1 73 ? -17.016 4.883 9.016 1 98.69 73 LEU A C 1
ATOM 552 O O . LEU A 1 73 ? -17.375 5.754 9.812 1 98.69 73 LEU A O 1
ATOM 556 N N . SER A 1 74 ? -17.375 3.715 9.148 1 96.44 74 SER A N 1
ATOM 557 C CA . SER A 1 74 ? -18.281 3.316 10.227 1 96.44 74 SER A CA 1
ATOM 558 C C . SER A 1 74 ? -17.562 3.287 11.562 1 96.44 74 SER A C 1
ATOM 560 O O . SER A 1 74 ? -17.812 4.133 12.43 1 96.44 74 SER A O 1
ATOM 562 N N . HIS A 1 75 ? -16.625 2.367 11.859 1 93.94 75 HIS A N 1
ATOM 563 C CA . HIS A 1 75 ? -16 2.295 13.172 1 93.94 75 HIS A CA 1
ATOM 564 C C . HIS A 1 75 ? -14.5 2.51 13.078 1 93.94 75 HIS A C 1
ATOM 566 O O . HIS A 1 75 ? -13.906 3.18 13.93 1 93.94 75 HIS A O 1
ATOM 572 N N . HIS A 1 76 ? -13.844 2.021 12.117 1 98 76 HIS A N 1
ATOM 573 C CA . HIS A 1 76 ? -12.391 2.068 11.984 1 98 76 HIS A CA 1
ATOM 574 C C . HIS A 1 76 ? -11.891 3.508 11.906 1 98 76 HIS A C 1
ATOM 576 O O . HIS A 1 76 ? -10.867 3.848 12.5 1 98 76 HIS A O 1
ATOM 582 N N . PHE A 1 77 ? -12.602 4.34 11.227 1 98.75 77 PHE A N 1
ATOM 583 C CA . PHE A 1 77 ? -12.281 5.754 11.062 1 98.75 77 PHE A CA 1
ATOM 584 C C . PHE A 1 77 ? -12.188 6.445 12.422 1 98.75 77 PHE A C 1
ATOM 586 O O . PHE A 1 77 ? -11.234 7.18 12.68 1 98.75 77 PHE A O 1
ATOM 593 N N . HIS A 1 78 ? -13.102 6.156 13.258 1 98.62 78 HIS A N 1
ATOM 594 C CA . HIS A 1 78 ? -13.148 6.809 14.562 1 98.62 78 HIS A CA 1
ATOM 595 C C . HIS A 1 78 ? -12.031 6.301 15.469 1 98.62 78 HIS A C 1
ATOM 597 O O . HIS A 1 78 ? -11.445 7.074 16.234 1 98.62 78 HIS A O 1
ATOM 603 N N . SER A 1 79 ? -11.781 5.051 15.383 1 98.19 79 SER A N 1
ATOM 604 C CA . SER A 1 79 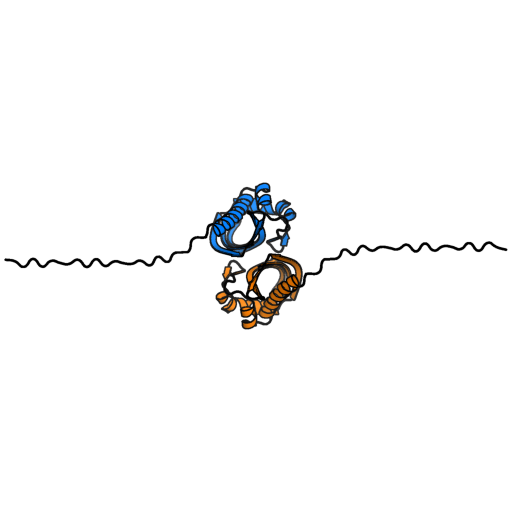? -10.664 4.488 16.141 1 98.19 79 SER A CA 1
ATOM 605 C C . SER A 1 79 ? -9.336 5.082 15.695 1 98.19 79 SER A C 1
ATOM 607 O O . SER A 1 79 ? -8.484 5.406 16.531 1 98.19 79 SER A O 1
ATOM 609 N N . ASP A 1 80 ? -9.18 5.285 14.406 1 98.56 80 ASP A N 1
ATOM 610 C CA . ASP A 1 80 ? -7.98 5.926 13.883 1 98.56 80 ASP A CA 1
ATOM 611 C C . ASP A 1 80 ? -7.867 7.367 14.375 1 98.56 80 ASP A C 1
ATOM 613 O O . ASP A 1 80 ? -6.77 7.84 14.68 1 98.56 80 ASP A O 1
ATOM 617 N N . GLY A 1 81 ? -8.961 8.023 14.359 1 98.75 81 GLY A N 1
ATOM 618 C CA . GLY A 1 81 ? -8.969 9.391 14.859 1 98.75 81 GLY A CA 1
ATOM 619 C C . GLY A 1 81 ? -8.492 9.508 16.297 1 98.75 81 GLY A C 1
ATOM 620 O O . GLY A 1 81 ? -7.68 10.383 16.609 1 98.75 81 GLY A O 1
ATOM 621 N N . LYS A 1 82 ? -8.992 8.633 17.188 1 98.44 82 LYS A N 1
ATOM 622 C CA . LYS A 1 82 ? -8.562 8.617 18.578 1 98.44 82 LYS A CA 1
ATOM 623 C C . LYS A 1 82 ? -7.062 8.375 18.688 1 98.44 82 LYS A C 1
ATOM 625 O O . LYS A 1 82 ? -6.367 9.062 19.438 1 98.44 82 LYS A O 1
ATOM 630 N N . PHE A 1 83 ? -6.578 7.473 17.938 1 98.56 83 PHE A N 1
ATOM 631 C CA . PHE A 1 83 ? -5.16 7.129 17.953 1 98.56 83 PHE A CA 1
ATOM 632 C C . PHE A 1 83 ? -4.312 8.297 17.469 1 98.56 83 PHE A C 1
ATOM 634 O O . PHE A 1 83 ? -3.422 8.766 18.172 1 98.56 83 PHE A O 1
ATOM 641 N N . LEU A 1 84 ? -4.668 8.805 16.281 1 98.56 84 LEU A N 1
ATOM 642 C CA . LEU A 1 84 ? -3.814 9.789 15.641 1 98.56 84 LEU A CA 1
ATOM 643 C C . LEU A 1 84 ? -3.867 11.125 16.391 1 98.56 84 LEU A C 1
ATOM 645 O O . LEU A 1 84 ? -2.885 11.867 16.406 1 98.56 84 LEU A O 1
ATOM 649 N N . SER A 1 85 ? -4.961 11.422 17.031 1 98.38 85 SER A N 1
ATOM 650 C CA . SER A 1 85 ? -5.066 12.664 17.781 1 98.38 85 SER A CA 1
ATOM 651 C C . SER A 1 85 ? -4.156 12.648 19 1 98.38 85 SER A C 1
ATOM 653 O O . SER A 1 85 ? -3.793 13.703 19.531 1 98.38 85 SER A O 1
ATOM 655 N N . ALA A 1 86 ? -3.777 11.477 19.438 1 98.38 86 ALA A N 1
ATOM 656 C CA . ALA A 1 86 ? -2.928 11.336 20.625 1 98.38 86 ALA A CA 1
ATOM 657 C C . ALA A 1 86 ? -1.453 11.281 20.234 1 98.38 86 ALA A C 1
ATOM 659 O O . ALA A 1 86 ? -0.578 11.266 21.109 1 98.38 86 ALA A O 1
ATOM 660 N N . MET A 1 87 ? -1.135 11.273 19.016 1 98.75 87 MET A N 1
ATOM 661 C CA . MET A 1 87 ? 0.22 11.031 18.516 1 98.75 87 MET A CA 1
ATOM 662 C C . MET A 1 87 ? 0.781 12.273 17.844 1 98.75 87 MET A C 1
ATOM 664 O O . MET A 1 87 ? 0.024 13.125 17.375 1 98.75 87 MET A O 1
ATOM 668 N N . LYS A 1 88 ? 2.094 12.32 17.781 1 98.69 88 LYS A N 1
ATOM 669 C CA . LYS A 1 88 ? 2.812 13.195 16.859 1 98.69 88 LYS A CA 1
ATOM 670 C C . LYS A 1 88 ? 3.189 12.461 15.578 1 98.69 88 LYS A C 1
ATOM 672 O O . LYS A 1 88 ? 3.365 11.242 15.594 1 98.69 88 LYS A O 1
ATOM 677 N N . ARG A 1 89 ? 3.238 13.219 14.539 1 98.5 89 ARG A N 1
ATOM 678 C CA . ARG A 1 89 ? 3.582 12.641 13.242 1 98.5 89 ARG A CA 1
ATOM 679 C C . ARG A 1 89 ? 4.527 13.555 12.469 1 98.5 89 ARG A C 1
ATOM 681 O O . ARG A 1 89 ? 4.32 14.766 12.406 1 98.5 89 ARG A O 1
ATOM 688 N N . GLU A 1 90 ? 5.562 12.984 11.945 1 98.5 90 GLU A N 1
ATOM 689 C CA . GLU A 1 90 ? 6.492 13.68 11.062 1 98.5 90 GLU A CA 1
ATOM 690 C C . GLU A 1 90 ? 6.695 12.914 9.758 1 98.5 90 GLU A C 1
ATOM 692 O O . GLU A 1 90 ? 7.156 11.773 9.766 1 98.5 90 GLU A O 1
ATOM 697 N N . VAL A 1 91 ? 6.371 13.562 8.656 1 98.5 91 VAL A N 1
ATOM 698 C CA . VAL A 1 91 ? 6.645 12.977 7.348 1 98.5 91 VAL A CA 1
ATOM 699 C C . VAL A 1 91 ? 8.141 13.062 7.039 1 98.5 91 VAL A C 1
ATOM 701 O O . VAL A 1 91 ? 8.695 14.156 6.973 1 98.5 91 VAL A O 1
ATOM 704 N N . GLU A 1 92 ? 8.727 11.945 6.812 1 98.38 92 GLU A N 1
ATOM 705 C CA . GLU A 1 92 ? 10.172 11.906 6.609 1 98.38 92 GLU A CA 1
ATOM 706 C C . GLU A 1 92 ? 10.516 11.828 5.129 1 98.38 92 GLU A C 1
ATOM 708 O O . GLU A 1 92 ? 11.562 12.328 4.703 1 98.38 92 GLU A O 1
ATOM 713 N N . ALA A 1 93 ? 9.773 11.164 4.375 1 97.88 93 ALA A N 1
ATOM 714 C CA . ALA A 1 93 ? 9.961 11.039 2.93 1 97.88 93 ALA A CA 1
ATOM 715 C C . ALA A 1 93 ? 8.625 10.852 2.217 1 97.88 93 ALA A C 1
ATOM 717 O O . ALA A 1 93 ? 7.738 10.164 2.723 1 97.88 93 ALA A O 1
ATOM 718 N N . ARG A 1 94 ? 8.539 11.484 1.073 1 98.19 94 ARG A N 1
ATOM 719 C CA . ARG A 1 94 ? 7.344 11.359 0.247 1 98.19 94 ARG A CA 1
ATOM 720 C C . ARG A 1 94 ? 7.695 11.414 -1.235 1 98.19 94 ARG A C 1
ATOM 722 O O . ARG A 1 94 ? 8.5 12.25 -1.658 1 98.19 94 ARG A O 1
ATOM 729 N N . ASN A 1 95 ? 7.23 10.438 -1.963 1 98.19 95 ASN A N 1
ATOM 730 C CA . ASN A 1 95 ? 7.348 10.422 -3.416 1 98.19 95 ASN A CA 1
ATOM 731 C C . ASN A 1 95 ? 5.98 10.492 -4.09 1 98.19 95 ASN A C 1
ATOM 733 O O . ASN A 1 95 ? 5.07 9.742 -3.74 1 98.19 95 ASN A O 1
ATOM 737 N N . VAL A 1 96 ? 5.828 11.43 -5.012 1 98.75 96 VAL A N 1
ATOM 738 C CA . VAL A 1 96 ? 4.574 11.617 -5.734 1 98.75 96 VAL A CA 1
ATOM 739 C C . VAL A 1 96 ? 4.793 11.375 -7.227 1 98.75 96 VAL A C 1
ATOM 741 O O . VAL A 1 96 ? 5.738 11.906 -7.812 1 98.75 96 VAL A O 1
ATOM 744 N N . THR A 1 97 ? 3.969 10.57 -7.805 1 98.38 97 THR A N 1
ATOM 745 C CA . THR A 1 97 ? 3.938 10.391 -9.25 1 98.38 97 THR A CA 1
ATOM 746 C C . THR A 1 97 ? 2.539 10.664 -9.797 1 98.38 97 THR A C 1
ATOM 748 O O . THR A 1 97 ? 1.542 10.242 -9.211 1 98.38 97 THR A O 1
ATOM 751 N N . ILE A 1 98 ? 2.502 11.391 -10.883 1 97.88 98 ILE A N 1
ATOM 752 C CA . ILE A 1 98 ? 1.238 11.656 -11.562 1 97.88 98 ILE A CA 1
ATOM 753 C C . ILE A 1 98 ? 1.312 11.141 -13 1 97.88 98 ILE A C 1
ATOM 755 O O . ILE A 1 98 ? 2.273 11.422 -13.719 1 97.88 98 ILE A O 1
ATOM 759 N N . GLU A 1 99 ? 0.359 10.375 -13.391 1 96.5 99 GLU A N 1
ATOM 760 C CA . GLU A 1 99 ? 0.156 9.883 -14.75 1 96.5 99 GLU A CA 1
ATOM 761 C C . GLU A 1 99 ? -1.289 10.078 -15.203 1 96.5 99 GLU A C 1
ATOM 763 O O . GLU A 1 99 ? -2.174 9.305 -14.82 1 96.5 99 GLU A O 1
ATOM 768 N N . GLY A 1 100 ? -1.514 11.117 -16.078 1 94.81 100 GLY A N 1
ATOM 769 C CA . GLY A 1 100 ? -2.879 11.43 -16.469 1 94.81 100 GLY A CA 1
ATOM 770 C C . GLY A 1 100 ? -3.77 11.797 -15.297 1 94.81 100 GLY A C 1
ATOM 771 O O . GLY A 1 100 ? -3.451 12.703 -14.531 1 94.81 100 GLY A O 1
ATOM 772 N N . ASN A 1 101 ? -4.797 11.008 -15.156 1 97.06 101 ASN A N 1
ATOM 773 C CA . ASN A 1 101 ? -5.781 11.289 -14.117 1 97.06 101 ASN A CA 1
ATOM 774 C C . ASN A 1 101 ? -5.547 10.422 -12.883 1 97.06 101 ASN A C 1
ATOM 776 O O . ASN A 1 101 ? -6.449 10.25 -12.062 1 97.06 101 ASN A O 1
ATOM 780 N N . THR A 1 102 ? -4.406 9.844 -12.789 1 98.56 102 THR A N 1
ATOM 781 C CA . THR A 1 102 ? -4.066 9.008 -11.641 1 98.56 102 THR A CA 1
ATOM 782 C C . THR A 1 102 ? -2.781 9.492 -10.977 1 98.56 102 THR A C 1
ATOM 784 O O . THR A 1 102 ? -1.872 9.977 -11.656 1 98.56 102 THR A O 1
ATOM 787 N N . ALA A 1 103 ? -2.719 9.383 -9.695 1 98.75 103 ALA A N 1
ATOM 788 C CA . ALA A 1 103 ? -1.509 9.656 -8.922 1 98.75 103 ALA A CA 1
ATOM 789 C C . ALA A 1 103 ? -1.301 8.594 -7.844 1 98.75 103 ALA A C 1
ATOM 791 O O . ALA A 1 103 ? -2.262 7.984 -7.375 1 98.75 103 ALA A O 1
ATOM 792 N N . TRP A 1 104 ? -0.07 8.352 -7.473 1 98.94 104 TRP A N 1
ATOM 793 C CA . TRP A 1 104 ? 0.212 7.547 -6.289 1 98.94 104 TRP A CA 1
ATOM 794 C C . TRP A 1 104 ? 1.35 8.156 -5.477 1 98.94 104 TRP A C 1
ATOM 796 O O . TRP A 1 104 ? 2.23 8.82 -6.027 1 98.94 104 TRP A O 1
ATOM 806 N N . VAL A 1 105 ? 1.242 7.973 -4.219 1 98.94 105 VAL A N 1
ATOM 807 C CA . VAL A 1 105 ? 2.141 8.602 -3.256 1 98.94 105 VAL A CA 1
ATOM 808 C C . VAL A 1 105 ? 2.662 7.555 -2.273 1 98.94 105 VAL A C 1
ATOM 810 O O . VAL A 1 105 ? 1.878 6.84 -1.644 1 98.94 105 VAL A O 1
ATOM 813 N N . SER A 1 106 ? 3.936 7.379 -2.15 1 98.94 106 SER A N 1
ATOM 814 C CA . SER A 1 106 ? 4.566 6.637 -1.065 1 98.94 106 SER A CA 1
ATOM 815 C C . SER A 1 106 ? 5.051 7.574 0.037 1 98.94 106 SER A C 1
ATOM 817 O O . SER A 1 106 ? 5.773 8.539 -0.23 1 98.94 106 SER A O 1
ATOM 819 N N . THR A 1 107 ? 4.637 7.316 1.204 1 98.94 107 THR A N 1
ATOM 820 C CA . THR A 1 107 ? 5 8.18 2.326 1 98.94 107 THR A CA 1
ATOM 821 C C . THR A 1 107 ? 5.613 7.355 3.459 1 98.94 107 THR A C 1
ATOM 823 O O . THR A 1 107 ? 5.086 6.305 3.826 1 98.94 107 THR A O 1
ATOM 826 N N . HIS A 1 108 ? 6.715 7.766 3.926 1 98.88 108 HIS A N 1
ATOM 827 C CA . HIS A 1 108 ? 7.316 7.324 5.176 1 98.88 108 HIS A CA 1
ATOM 828 C C . HIS A 1 108 ? 7.207 8.398 6.254 1 98.88 108 HIS A C 1
ATOM 830 O O . HIS A 1 108 ? 7.648 9.531 6.055 1 98.88 108 HIS A O 1
ATOM 836 N N . SER A 1 109 ? 6.641 8.023 7.383 1 98.81 109 SER A N 1
ATOM 837 C CA . SER A 1 109 ? 6.535 8.953 8.5 1 98.81 109 SER A CA 1
ATOM 838 C C . SER A 1 109 ? 6.945 8.289 9.812 1 98.81 109 SER A C 1
ATOM 840 O O . SER A 1 109 ? 6.906 7.062 9.93 1 98.81 109 SER A O 1
ATOM 842 N N . ARG A 1 110 ? 7.355 9.094 10.688 1 98.81 110 ARG A N 1
ATOM 843 C CA . ARG A 1 110 ? 7.465 8.688 12.086 1 98.81 110 ARG A CA 1
ATOM 844 C C . ARG A 1 110 ? 6.223 9.086 12.875 1 98.81 110 ARG A C 1
ATOM 846 O O . ARG A 1 110 ? 5.754 10.227 12.766 1 98.81 110 ARG A O 1
ATOM 853 N N . THR A 1 111 ? 5.645 8.203 13.617 1 98.81 111 THR A N 1
ATOM 854 C CA . THR A 1 111 ? 4.508 8.445 14.5 1 98.81 111 THR A CA 1
ATOM 855 C C . THR A 1 111 ? 4.832 8.023 15.93 1 98.81 111 THR A C 1
ATOM 857 O O . THR A 1 111 ? 5.164 6.859 16.172 1 98.81 111 THR A O 1
ATOM 860 N N . TRP A 1 112 ? 4.77 8.953 16.812 1 98.88 112 TRP A N 1
ATOM 861 C CA . TRP A 1 112 ? 5.168 8.602 18.172 1 98.88 112 TRP A CA 1
ATOM 862 C C . TRP A 1 112 ? 4.316 9.336 19.203 1 98.88 112 TRP A C 1
ATOM 864 O O . TRP A 1 112 ? 3.721 10.375 18.891 1 98.88 112 TRP A O 1
ATOM 874 N N . GLY A 1 113 ? 4.23 8.758 20.375 1 98.69 113 GLY A N 1
ATOM 875 C CA . GLY A 1 113 ? 3.418 9.281 21.469 1 98.69 113 GLY A CA 1
ATOM 876 C C . GLY A 1 113 ? 2.945 8.203 22.422 1 98.69 113 GLY A C 1
ATOM 877 O O . GLY A 1 113 ? 3.535 7.121 22.484 1 98.69 113 GLY A O 1
ATOM 878 N N . THR A 1 114 ? 2.086 8.539 23.297 1 98.56 114 THR A N 1
ATOM 879 C CA . THR A 1 114 ? 1.484 7.609 24.234 1 98.56 114 THR A CA 1
ATOM 880 C C . THR A 1 114 ? 0.014 7.371 23.906 1 98.56 114 THR A C 1
ATOM 882 O O . THR A 1 114 ? -0.754 8.32 23.75 1 98.56 114 THR A O 1
ATOM 885 N N . TYR A 1 115 ? -0.317 6.211 23.734 1 97.88 115 TYR A N 1
ATOM 886 C CA . TYR A 1 115 ? -1.689 5.812 23.453 1 97.88 115 TYR A CA 1
ATOM 887 C C . TYR A 1 115 ? -2.076 4.574 24.25 1 97.88 115 TYR A C 1
ATOM 889 O O . TYR A 1 115 ? -1.342 3.582 24.266 1 97.88 115 TYR A O 1
ATOM 897 N N . SER A 1 116 ? -3.314 4.672 24.891 1 96.69 116 SER A N 1
ATOM 898 C CA . SER A 1 116 ? -3.801 3.598 25.75 1 96.69 116 SER A CA 1
ATOM 899 C C . SER A 1 116 ? -2.725 3.148 26.734 1 96.69 116 SER A C 1
ATOM 901 O O . SER A 1 116 ? -2.447 1.954 26.859 1 96.69 116 SER A O 1
ATOM 903 N N . ASP A 1 117 ? -1.938 4.066 27.219 1 97 117 ASP A N 1
ATOM 904 C CA . ASP A 1 117 ? -0.937 3.916 28.266 1 97 117 ASP A CA 1
ATOM 905 C C . ASP A 1 117 ? 0.3 3.186 27.75 1 97 117 ASP A C 1
ATOM 907 O O . ASP A 1 117 ? 1.049 2.594 28.531 1 97 117 ASP A O 1
ATOM 911 N N . ARG A 1 118 ? 0.404 3.127 26.531 1 97.38 118 ARG A N 1
ATOM 912 C CA . ARG A 1 118 ? 1.602 2.551 25.922 1 97.38 118 ARG A CA 1
ATOM 913 C C . ARG A 1 118 ? 2.402 3.613 25.172 1 97.38 118 ARG A C 1
ATOM 915 O O . ARG A 1 118 ? 1.845 4.375 24.375 1 97.38 118 ARG A O 1
ATOM 922 N N . LYS A 1 119 ? 3.693 3.729 25.469 1 98.5 119 LYS A N 1
ATOM 923 C CA . LYS A 1 119 ? 4.59 4.574 24.688 1 98.5 119 LYS A CA 1
ATOM 924 C C . LYS A 1 119 ? 4.934 3.928 23.359 1 98.5 119 LYS A C 1
ATOM 926 O O . LYS A 1 119 ? 5.414 2.793 23.312 1 98.5 119 LYS A O 1
ATOM 931 N N . LEU A 1 120 ? 4.648 4.645 22.312 1 98.62 120 LEU A N 1
ATOM 932 C CA . LEU A 1 120 ? 4.867 4.105 20.984 1 98.62 120 LEU A CA 1
ATOM 933 C C . LEU A 1 120 ? 5.812 5 20.188 1 98.62 120 LEU A C 1
ATOM 935 O O . LEU A 1 120 ? 5.801 6.223 20.344 1 98.62 120 LEU A O 1
ATOM 939 N N . ASP A 1 121 ? 6.652 4.453 19.359 1 98.81 121 ASP A N 1
ATOM 940 C CA . ASP A 1 121 ? 7.508 5.055 18.344 1 98.81 121 ASP A CA 1
ATOM 941 C C . ASP A 1 121 ? 7.562 4.188 17.094 1 98.81 121 ASP A C 1
ATOM 943 O O . ASP A 1 121 ? 8.242 3.156 17.078 1 98.81 121 ASP A O 1
ATOM 947 N N . LEU A 1 122 ? 6.844 4.684 16.094 1 98.81 122 LEU A N 1
ATOM 948 C CA . LEU A 1 122 ? 6.539 3.816 14.953 1 98.81 122 LEU A CA 1
ATOM 949 C C . LEU A 1 122 ? 7.117 4.387 13.664 1 98.81 122 LEU A C 1
ATOM 951 O O . LEU A 1 122 ? 7.074 5.598 13.438 1 98.81 122 LEU A O 1
ATOM 955 N N . ASN A 1 123 ? 7.746 3.518 12.828 1 98.81 123 ASN A N 1
ATOM 956 C CA . ASN A 1 123 ? 7.906 3.779 11.398 1 98.81 123 ASN A CA 1
ATOM 957 C C . ASN A 1 123 ? 6.625 3.473 10.625 1 98.81 123 ASN A C 1
ATOM 959 O O . ASN A 1 123 ? 6.207 2.3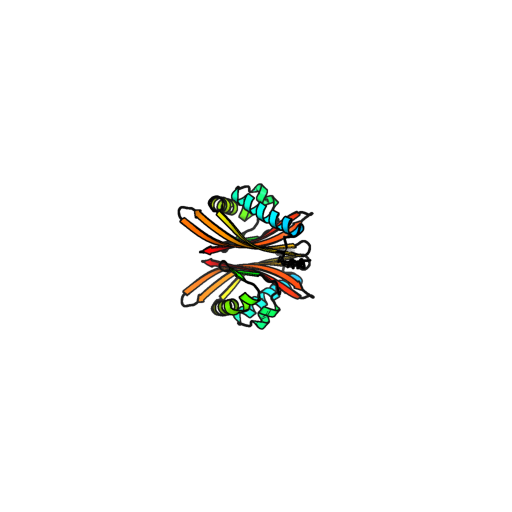16 10.547 1 98.81 123 ASN A O 1
ATOM 963 N N . SER A 1 124 ? 6.016 4.484 10.109 1 98.81 124 SER A N 1
ATOM 964 C CA . SER A 1 124 ? 4.715 4.344 9.461 1 98.81 124 SER A CA 1
ATOM 965 C C . SER A 1 124 ? 4.832 4.496 7.949 1 98.81 124 SER A C 1
ATOM 967 O O . SER A 1 124 ? 5.504 5.402 7.461 1 98.81 124 SER A O 1
ATOM 969 N N . LEU A 1 125 ? 4.227 3.588 7.23 1 98.94 125 LEU A N 1
ATOM 970 C CA . LEU A 1 125 ? 4.238 3.598 5.773 1 98.94 125 LEU A CA 1
ATOM 971 C C . LEU A 1 125 ? 2.828 3.775 5.219 1 98.94 125 LEU A C 1
ATOM 973 O O . LEU A 1 125 ? 1.867 3.229 5.766 1 98.94 125 LEU A O 1
ATOM 977 N N . GLU A 1 126 ? 2.74 4.512 4.141 1 99 126 GLU A N 1
ATOM 978 C CA . GLU A 1 126 ? 1.493 4.727 3.416 1 99 126 GLU A CA 1
ATOM 979 C C . GLU A 1 126 ? 1.72 4.691 1.906 1 99 126 GLU A C 1
ATOM 981 O O . GLU A 1 126 ? 2.602 5.379 1.39 1 99 126 GLU A O 1
ATOM 986 N N . LEU A 1 127 ? 1.013 3.857 1.188 1 99 127 LEU A N 1
ATOM 987 C CA . LEU A 1 127 ? 0.83 3.975 -0.255 1 99 127 LEU A CA 1
ATOM 988 C C . LEU A 1 127 ? -0.602 4.375 -0.591 1 99 127 LEU A C 1
ATOM 990 O O . LEU A 1 127 ? -1.552 3.707 -0.178 1 99 127 LEU A O 1
ATOM 994 N N . ALA A 1 128 ? -0.718 5.484 -1.283 1 99 128 ALA A N 1
ATOM 995 C CA . ALA A 1 128 ? -2.029 5.988 -1.682 1 99 128 ALA A CA 1
ATOM 996 C C . ALA A 1 128 ? -2.131 6.113 -3.199 1 99 128 ALA A C 1
ATOM 998 O O . ALA A 1 128 ? -1.175 6.531 -3.857 1 99 128 ALA A O 1
ATOM 999 N N . VAL A 1 129 ? -3.252 5.738 -3.715 1 99 129 VAL A N 1
ATOM 1000 C CA . VAL A 1 129 ? -3.604 6.016 -5.102 1 99 129 VAL A CA 1
ATOM 1001 C C . VAL A 1 129 ? -4.762 7.008 -5.156 1 99 129 VAL A C 1
ATOM 1003 O O . VAL A 1 129 ? -5.754 6.852 -4.441 1 99 129 VAL A O 1
ATOM 1006 N N . LEU A 1 130 ? -4.566 8.047 -5.898 1 98.94 130 LEU A N 1
ATOM 1007 C CA . LEU A 1 130 ? -5.613 9.039 -6.117 1 98.94 130 LEU A CA 1
ATOM 1008 C C . LEU A 1 130 ? -6.027 9.078 -7.582 1 98.94 130 LEU A C 1
ATOM 1010 O O . LEU A 1 130 ? -5.215 8.805 -8.469 1 98.94 130 LEU A O 1
ATOM 1014 N N . LYS A 1 131 ? -7.242 9.383 -7.785 1 98.38 131 LYS A N 1
ATOM 1015 C CA . LYS A 1 131 ? -7.785 9.586 -9.125 1 98.38 131 LYS A CA 1
ATOM 1016 C C . LYS A 1 131 ? -8.492 10.93 -9.234 1 98.38 131 LYS A C 1
ATOM 1018 O O . LYS A 1 131 ? -9.172 11.367 -8.305 1 98.38 131 LYS A O 1
ATOM 1023 N N . LYS A 1 132 ? -8.297 11.539 -10.375 1 97 132 LYS A N 1
ATOM 1024 C CA . LYS A 1 132 ? -8.984 12.797 -10.641 1 97 132 LYS A CA 1
ATOM 1025 C C . LYS A 1 132 ? -10.414 12.555 -11.117 1 97 132 LYS A C 1
ATOM 1027 O O . LYS A 1 132 ? -10.641 11.812 -12.07 1 97 132 LYS A O 1
ATOM 1032 N N . VAL A 1 133 ? -11.375 13.07 -10.43 1 95.25 133 VAL A N 1
ATOM 1033 C CA . VAL A 1 133 ? -12.797 12.984 -10.758 1 95.25 133 VAL A CA 1
ATOM 1034 C C . VAL A 1 133 ? -13.383 14.391 -10.859 1 95.25 133 VAL A C 1
ATOM 1036 O O . VAL A 1 133 ? -13.453 15.117 -9.867 1 95.25 133 VAL A O 1
ATOM 1039 N N . GLU A 1 134 ? -13.789 14.766 -12.047 1 93.75 134 GLU A N 1
ATOM 1040 C CA . GLU A 1 134 ? -14.344 16.094 -12.297 1 93.75 134 GLU A CA 1
ATOM 1041 C C . GLU A 1 134 ? -13.422 17.188 -11.773 1 93.75 134 GLU A C 1
ATOM 1043 O O . GLU A 1 134 ? -13.859 18.078 -11.047 1 93.75 134 GLU A O 1
ATOM 1048 N N . GLY A 1 135 ? -12.133 17.062 -11.961 1 94.06 135 GLY A N 1
ATOM 1049 C CA . GLY A 1 135 ? -11.141 18.078 -11.672 1 94.06 135 GLY A CA 1
ATOM 1050 C C . GLY A 1 135 ? -10.609 18.016 -10.25 1 94.06 135 GLY A C 1
ATOM 1051 O O . GLY A 1 135 ? -9.672 18.734 -9.898 1 94.06 135 GLY A O 1
ATOM 1052 N N . ASN A 1 136 ? -11.164 17.094 -9.461 1 96.88 136 ASN A N 1
ATOM 1053 C CA . ASN A 1 136 ? -10.734 16.984 -8.07 1 96.88 136 ASN A CA 1
ATOM 1054 C C . ASN A 1 136 ? -10.094 15.633 -7.793 1 96.88 136 ASN A C 1
ATOM 1056 O O . ASN A 1 136 ? -10.562 14.602 -8.289 1 96.88 136 ASN A O 1
ATOM 1060 N N . TRP A 1 137 ? -9.055 15.672 -7.027 1 98.62 137 TRP A N 1
ATOM 1061 C CA . TRP A 1 137 ? -8.406 14.43 -6.633 1 98.62 137 TRP A CA 1
ATOM 1062 C C . TRP A 1 137 ? -9.195 13.727 -5.535 1 98.62 137 TRP A C 1
ATOM 1064 O O . TRP A 1 137 ? -9.617 14.352 -4.566 1 98.62 137 TRP A O 1
ATOM 1074 N N . LYS A 1 138 ? -9.422 12.43 -5.711 1 98.88 138 LYS A N 1
ATOM 1075 C CA . LYS A 1 138 ? -10.031 11.555 -4.719 1 98.88 138 LYS A CA 1
ATOM 1076 C C . LYS A 1 138 ? -9.125 10.359 -4.414 1 98.88 138 LYS A C 1
ATOM 1078 O O . LYS A 1 138 ? -8.484 9.82 -5.312 1 98.88 138 LYS A O 1
ATOM 1083 N N . ILE A 1 139 ? -9.07 9.953 -3.172 1 98.94 139 ILE A N 1
ATOM 1084 C CA . ILE A 1 139 ? -8.305 8.773 -2.779 1 98.94 139 ILE A CA 1
ATOM 1085 C C . ILE A 1 139 ? -9.078 7.508 -3.158 1 98.94 139 ILE A C 1
ATOM 1087 O O . ILE A 1 139 ? -10.242 7.352 -2.783 1 98.94 139 ILE A O 1
ATOM 1091 N N . THR A 1 140 ? -8.398 6.609 -3.908 1 98.94 140 THR A N 1
ATOM 1092 C CA . THR A 1 140 ? -9.141 5.469 -4.426 1 98.94 140 THR A CA 1
ATOM 1093 C C . THR A 1 140 ? -8.5 4.156 -3.975 1 98.94 140 THR A C 1
ATOM 1095 O O . THR A 1 140 ? -9.102 3.092 -4.09 1 98.94 140 THR A O 1
ATOM 1098 N N . ALA A 1 141 ? -7.348 4.156 -3.389 1 98.94 141 ALA A N 1
ATOM 1099 C CA . ALA A 1 141 ? -6.734 3.035 -2.68 1 98.94 141 ALA A CA 1
ATOM 1100 C C . ALA A 1 141 ? -5.746 3.527 -1.625 1 98.94 141 ALA A C 1
ATOM 1102 O O . ALA A 1 141 ? -5.039 4.516 -1.84 1 98.94 141 ALA A O 1
ATOM 1103 N N . LEU A 1 142 ? -5.684 2.834 -0.522 1 98.94 142 LEU A N 1
ATOM 1104 C CA . LEU A 1 142 ? -4.809 3.189 0.589 1 98.94 142 LEU A CA 1
ATOM 1105 C C . LEU A 1 142 ? -4.297 1.941 1.301 1 98.94 142 LEU A C 1
ATOM 1107 O O . LEU A 1 142 ? -5.066 1.009 1.552 1 98.94 142 LEU A O 1
ATOM 1111 N N . HIS A 1 143 ? -3.037 1.92 1.577 1 99 143 HIS A N 1
ATOM 1112 C CA . HIS A 1 143 ? -2.432 0.88 2.402 1 99 143 HIS A CA 1
ATOM 1113 C C . HIS A 1 143 ? -1.572 1.483 3.508 1 99 143 HIS A C 1
ATOM 1115 O O . HIS A 1 143 ? -0.621 2.217 3.23 1 99 143 HIS A O 1
ATOM 1121 N N . TRP A 1 144 ? -1.97 1.188 4.742 1 98.94 144 TRP A N 1
ATOM 1122 C CA . TRP A 1 144 ? -1.209 1.636 5.902 1 98.94 144 TRP A CA 1
ATOM 1123 C C . TRP A 1 144 ? -0.561 0.455 6.617 1 98.94 144 TRP A C 1
ATOM 1125 O O . TRP A 1 144 ? -1.17 -0.609 6.75 1 98.94 144 TRP A O 1
ATOM 1135 N N . SER A 1 145 ? 0.683 0.638 7.039 1 98.88 145 SER A N 1
ATOM 1136 C CA . SER A 1 145 ? 1.354 -0.282 7.949 1 98.88 145 SER A CA 1
ATOM 1137 C C . SER A 1 145 ? 2.369 0.447 8.82 1 98.88 145 SER A C 1
ATOM 1139 O O . SER A 1 145 ? 2.768 1.572 8.516 1 98.88 145 SER A O 1
ATOM 1141 N N . SER A 1 146 ? 2.658 -0.156 9.914 1 98.38 146 SER A N 1
ATOM 1142 C CA . SER A 1 146 ? 3.656 0.41 10.812 1 98.38 146 SER A CA 1
ATOM 1143 C C . SER A 1 146 ? 4.508 -0.683 11.453 1 98.38 146 SER A C 1
ATOM 1145 O O . SER A 1 146 ? 4.062 -1.826 11.578 1 98.38 146 SER A O 1
ATOM 1147 N N . SER A 1 147 ? 5.656 -0.313 11.758 1 98.06 147 SER A N 1
ATOM 1148 C CA . SER A 1 147 ? 6.578 -1.131 12.531 1 98.06 147 SER A CA 1
ATOM 1149 C C . SER A 1 147 ? 7.273 -0.306 13.609 1 98.06 147 SER A C 1
ATOM 1151 O O . SER A 1 147 ? 7.344 0.921 13.516 1 98.06 147 SER A O 1
ATOM 1153 N N . ASN A 1 148 ? 7.688 -1.027 14.625 1 97 148 ASN A N 1
ATOM 1154 C CA . ASN A 1 148 ? 8.383 -0.322 15.695 1 97 148 ASN A CA 1
ATOM 1155 C C . ASN A 1 148 ? 9.672 0.323 15.195 1 97 148 ASN A C 1
ATOM 1157 O O . ASN A 1 148 ? 10.391 -0.262 14.383 1 97 148 ASN A O 1
ATOM 1161 N N . ASN A 1 149 ? 9.938 1.474 15.633 1 93.12 149 ASN A N 1
ATOM 1162 C CA . ASN A 1 149 ? 11.156 2.193 15.289 1 93.12 149 ASN A CA 1
ATOM 1163 C C . ASN A 1 149 ? 12.359 1.656 16.062 1 93.12 149 ASN A C 1
ATOM 1165 O O . ASN A 1 149 ? 12.234 1.303 17.25 1 93.12 149 ASN A O 1
ATOM 1169 N N . MET B 1 1 ? -66.938 -46 -22.734 1 43.03 1 MET B N 1
ATOM 1170 C CA . MET B 1 1 ? -66 -45.031 -23.312 1 43.03 1 MET B CA 1
ATOM 1171 C C . MET B 1 1 ? -65.438 -44.094 -22.25 1 43.03 1 MET B C 1
ATOM 1173 O O . MET B 1 1 ? -66.188 -43.219 -21.734 1 43.03 1 MET B O 1
ATOM 1177 N N . SER B 1 2 ? -64.562 -44.594 -21.281 1 54.97 2 SER B N 1
ATOM 1178 C CA . SER B 1 2 ? -64 -43.875 -20.125 1 54.97 2 SER B CA 1
ATOM 1179 C C . SER B 1 2 ? -63.156 -42.719 -20.562 1 54.97 2 SER B C 1
ATOM 1181 O O . SER B 1 2 ? -62.438 -42.812 -21.562 1 54.97 2 SER B O 1
ATOM 1183 N N . PRO B 1 3 ? -63.531 -41.406 -20.266 1 58.06 3 PRO B N 1
ATOM 1184 C CA . PRO B 1 3 ? -62.781 -40.219 -20.656 1 58.06 3 PRO B CA 1
ATOM 1185 C C . PRO B 1 3 ? -61.344 -40.219 -20.141 1 58.06 3 PRO B C 1
ATOM 1187 O O . PRO B 1 3 ? -61.125 -40.562 -18.984 1 58.06 3 PRO B O 1
ATOM 1190 N N . ARG B 1 4 ? -60.312 -40.5 -20.984 1 62.09 4 ARG B N 1
ATOM 1191 C CA . ARG B 1 4 ? -58.906 -40.406 -20.672 1 62.09 4 ARG B CA 1
ATOM 1192 C C . ARG B 1 4 ? -58.562 -38.969 -20.234 1 62.09 4 ARG B C 1
ATOM 1194 O O . ARG B 1 4 ? -58.875 -38 -20.922 1 62.09 4 ARG B O 1
ATOM 1201 N N . ILE B 1 5 ? -58.562 -38.625 -18.938 1 60.47 5 ILE B N 1
ATOM 1202 C CA . ILE B 1 5 ? -58.094 -37.344 -18.375 1 60.47 5 ILE B CA 1
ATOM 1203 C C . ILE B 1 5 ? -56.625 -37.156 -18.734 1 60.47 5 ILE B C 1
ATOM 1205 O O . ILE B 1 5 ? -55.781 -38 -18.438 1 60.47 5 ILE B O 1
ATOM 1209 N N . SER B 1 6 ? -56.281 -36.406 -19.797 1 58.91 6 SER B N 1
ATOM 1210 C CA . SER B 1 6 ? -54.906 -36.062 -20.125 1 58.91 6 SER B CA 1
ATOM 1211 C C . SER B 1 6 ? -54.281 -35.188 -19.047 1 58.91 6 SER B C 1
ATOM 1213 O O . SER B 1 6 ? -54.812 -34.156 -18.688 1 58.91 6 SER B O 1
ATOM 1215 N N . LEU B 1 7 ? -53.531 -35.75 -18.109 1 57.72 7 LEU B N 1
ATOM 1216 C CA . LEU B 1 7 ? -52.781 -35 -17.125 1 57.72 7 LEU B CA 1
ATOM 1217 C C . LEU B 1 7 ? -51.719 -34.156 -17.797 1 57.72 7 LEU B C 1
ATOM 1219 O O . LEU B 1 7 ? -50.844 -34.656 -18.5 1 57.72 7 LEU B O 1
ATOM 1223 N N . THR B 1 8 ? -52 -32.906 -18.078 1 59.59 8 THR B N 1
ATOM 1224 C CA . THR B 1 8 ? -51 -31.969 -18.578 1 59.59 8 THR B CA 1
ATOM 1225 C C . THR B 1 8 ? -49.938 -31.719 -17.531 1 59.59 8 THR B C 1
ATOM 1227 O O . THR B 1 8 ? -50.219 -31.266 -16.422 1 59.59 8 THR B O 1
ATOM 1230 N N . ALA B 1 9 ? -48.75 -32.344 -17.562 1 60.5 9 ALA B N 1
ATOM 1231 C CA . ALA B 1 9 ? -47.594 -32.062 -16.719 1 60.5 9 ALA B CA 1
ATOM 1232 C C . ALA B 1 9 ? -47.125 -30.625 -16.938 1 60.5 9 ALA B C 1
ATOM 1234 O O . ALA B 1 9 ? -46.844 -30.219 -18.062 1 60.5 9 ALA B O 1
ATOM 1235 N N . VAL B 1 10 ? -47.438 -29.672 -16.031 1 60.19 10 VAL B N 1
ATOM 1236 C CA . VAL B 1 10 ? -46.906 -28.312 -16.016 1 60.19 10 VAL B CA 1
ATOM 1237 C C . VAL B 1 10 ? -45.406 -28.359 -15.734 1 60.19 10 VAL B C 1
ATOM 1239 O O . VAL B 1 10 ? -44.969 -28.781 -14.656 1 60.19 10 VAL B O 1
ATOM 1242 N N . LEU B 1 11 ? -44.531 -28.422 -16.797 1 59 11 LEU B N 1
ATOM 1243 C CA . LEU B 1 11 ? -43.094 -28.25 -16.625 1 59 11 LEU B CA 1
ATOM 1244 C C . LEU B 1 11 ? -42.75 -26.875 -16.062 1 59 11 LEU B C 1
ATOM 1246 O O . LEU B 1 11 ? -42.969 -25.859 -16.719 1 59 11 LEU B O 1
ATOM 1250 N N . LEU B 1 12 ? -42.562 -26.766 -14.781 1 60.09 12 LEU B N 1
ATOM 1251 C CA . LEU B 1 12 ? -42.062 -25.547 -14.141 1 60.09 12 LEU B CA 1
ATOM 1252 C C . LEU B 1 12 ? -40.625 -25.25 -14.555 1 60.09 12 LEU B C 1
ATOM 1254 O O . LEU B 1 12 ? -39.719 -26.031 -14.266 1 60.09 12 LEU B O 1
ATOM 1258 N N . PHE B 1 13 ? -40.406 -24.281 -15.492 1 60.31 13 PHE B N 1
ATOM 1259 C CA . PHE B 1 13 ? -39.094 -23.766 -15.875 1 60.31 13 PHE B CA 1
ATOM 1260 C C . PHE B 1 13 ? -38.469 -22.953 -14.742 1 60.31 13 PHE B C 1
ATOM 1262 O O . PHE B 1 13 ? -38.969 -21.859 -14.422 1 60.31 13 PHE B O 1
ATOM 1269 N N . ILE B 1 14 ? -37.594 -23.547 -13.984 1 62 14 ILE B N 1
ATOM 1270 C CA . ILE B 1 14 ? -36.812 -22.812 -12.992 1 62 14 ILE B CA 1
ATOM 1271 C C . ILE B 1 14 ? -35.75 -21.953 -13.703 1 62 14 ILE B C 1
ATOM 1273 O O . ILE B 1 14 ? -34.844 -22.469 -14.328 1 62 14 ILE B O 1
ATOM 1277 N N . ILE B 1 15 ? -36.031 -20.703 -13.977 1 59.03 15 ILE B N 1
ATOM 1278 C CA . ILE B 1 15 ? -35.031 -19.75 -14.438 1 59.03 15 ILE B CA 1
ATOM 1279 C C . ILE B 1 15 ? -34.031 -19.453 -13.312 1 59.03 15 ILE B C 1
ATOM 1281 O O . ILE B 1 15 ? -34.344 -18.766 -12.352 1 59.03 15 ILE B O 1
ATOM 1285 N N . GLY B 1 16 ? -32.969 -20.188 -13.266 1 62.62 16 GLY B N 1
ATOM 1286 C CA . GLY B 1 16 ? -31.891 -19.891 -12.336 1 62.62 16 GLY B CA 1
ATOM 1287 C C . GLY B 1 16 ? -31.109 -18.625 -12.703 1 62.62 16 GLY B C 1
ATOM 1288 O O . GLY B 1 16 ? -30.594 -18.516 -13.82 1 62.62 16 GLY B O 1
ATOM 1289 N N . THR B 1 17 ? -31.297 -17.5 -12.148 1 61 17 THR B N 1
ATOM 1290 C CA . THR B 1 17 ? -30.469 -16.297 -12.258 1 61 17 THR B CA 1
ATOM 1291 C C . THR B 1 17 ? -29.047 -16.578 -11.781 1 61 17 THR B C 1
ATOM 1293 O O . THR B 1 17 ? -28.812 -16.781 -10.586 1 61 17 THR B O 1
ATOM 1296 N N . SER B 1 18 ? -28.188 -16.922 -12.703 1 60.41 18 SER B N 1
ATOM 1297 C CA . SER B 1 18 ? -26.781 -17.016 -12.336 1 60.41 18 SER B CA 1
ATOM 1298 C C . SER B 1 18 ? -26.203 -15.648 -12.016 1 60.41 18 SER B C 1
ATOM 1300 O O . SER B 1 18 ? -26.312 -14.719 -12.82 1 60.41 18 SER B O 1
ATOM 1302 N N . ILE B 1 19 ? -26.016 -15.258 -10.844 1 56.91 19 ILE B N 1
ATOM 1303 C CA . ILE B 1 19 ? -25.172 -14.125 -10.484 1 56.91 19 ILE B CA 1
ATOM 1304 C C . ILE B 1 19 ? -23.828 -14.234 -11.188 1 56.91 19 ILE B C 1
ATOM 1306 O O . ILE B 1 19 ? -23.062 -15.172 -10.938 1 56.91 19 ILE B O 1
ATOM 1310 N N . SER B 1 20 ? -23.703 -13.758 -12.359 1 55.19 20 SER B N 1
ATOM 1311 C CA . SER B 1 20 ? -22.438 -13.727 -13.094 1 55.19 20 SER B CA 1
ATOM 1312 C C . SER B 1 20 ? -21.344 -13.031 -12.297 1 55.19 20 SER B C 1
ATOM 1314 O O . SER B 1 20 ? -21.453 -11.836 -12 1 55.19 20 SER B O 1
ATOM 1316 N N . VAL B 1 21 ? -20.609 -13.734 -11.508 1 63.09 21 VAL B N 1
ATOM 1317 C CA . VAL B 1 21 ? -19.375 -13.133 -11.031 1 63.09 21 VAL B CA 1
ATOM 1318 C C . VAL B 1 21 ? -18.547 -12.641 -12.219 1 63.09 21 VAL B C 1
ATOM 1320 O O . VAL B 1 21 ? -18.234 -13.414 -13.133 1 63.09 21 VAL B O 1
ATOM 1323 N N . SER B 1 22 ? -18.516 -11.383 -12.5 1 66.38 22 SER B N 1
ATOM 1324 C CA . SER B 1 22 ? -17.859 -10.797 -13.664 1 66.38 22 SER B CA 1
ATOM 1325 C C . SER B 1 22 ? -16.406 -11.234 -13.758 1 66.38 22 SER B C 1
ATOM 1327 O O . SER B 1 22 ? -15.641 -11.094 -12.797 1 66.38 22 SER B O 1
ATOM 1329 N N . GLN B 1 23 ? -16.016 -12.164 -14.57 1 83.31 23 GLN B N 1
ATOM 1330 C CA . GLN B 1 23 ? -14.641 -12.555 -14.875 1 83.31 23 GLN B CA 1
ATOM 1331 C C . GLN B 1 23 ? -13.789 -11.344 -15.258 1 83.31 23 GLN B C 1
ATOM 1333 O O . GLN B 1 23 ? -14.297 -10.398 -15.875 1 83.31 23 GLN B O 1
ATOM 1338 N N . PRO B 1 24 ? -12.492 -11.352 -14.812 1 86.75 24 PRO B N 1
ATOM 1339 C CA . PRO B 1 24 ? -11.641 -10.227 -15.211 1 86.75 24 PRO B CA 1
ATOM 1340 C C . PRO B 1 24 ? -11.523 -10.078 -16.719 1 86.75 24 PRO B C 1
ATOM 1342 O O . PRO B 1 24 ? -11.508 -11.086 -17.438 1 86.75 24 PRO B O 1
ATOM 1345 N N . SER B 1 25 ? -11.5 -8.891 -17.188 1 90.31 25 SER B N 1
ATOM 1346 C CA . SER B 1 25 ? -11.266 -8.578 -18.594 1 90.31 25 SER B CA 1
ATOM 1347 C C . SER B 1 25 ? -9.875 -9.031 -19.031 1 90.31 25 SER B C 1
ATOM 1349 O O . SER B 1 25 ? -9.047 -9.398 -18.203 1 90.31 25 SER B O 1
ATOM 1351 N N . ALA B 1 26 ? -9.68 -9.078 -20.312 1 91.94 26 ALA B N 1
ATOM 1352 C CA . ALA B 1 26 ? -8.375 -9.453 -20.844 1 91.94 26 ALA B CA 1
ATOM 1353 C C . ALA B 1 26 ? -7.273 -8.539 -20.312 1 91.94 26 ALA B C 1
ATOM 1355 O O . ALA B 1 26 ? -6.176 -9 -19.984 1 91.94 26 ALA B O 1
ATOM 1356 N N . SER B 1 27 ? -7.535 -7.227 -20.25 1 93.88 27 SER B N 1
ATOM 1357 C CA . SER B 1 27 ? -6.562 -6.266 -19.75 1 93.88 27 SER B CA 1
ATOM 1358 C C . SER B 1 27 ? -6.293 -6.488 -18.266 1 93.88 27 SER B C 1
ATOM 1360 O O . SER B 1 27 ? -5.148 -6.398 -17.812 1 93.88 27 SER B O 1
ATOM 1362 N N . GLU B 1 28 ? -7.34 -6.766 -17.516 1 96.62 28 GLU B N 1
ATOM 1363 C CA . GLU B 1 28 ? -7.172 -7.062 -16.094 1 96.62 28 GLU B CA 1
ATOM 1364 C C . GLU B 1 28 ? -6.34 -8.328 -15.883 1 96.62 28 GLU B C 1
ATOM 1366 O O . GLU B 1 28 ? -5.508 -8.391 -14.977 1 96.62 28 GLU B O 1
ATOM 1371 N N . LYS B 1 29 ? -6.547 -9.312 -16.734 1 97.5 29 LYS B N 1
ATOM 1372 C CA . LYS B 1 29 ? -5.777 -10.547 -16.641 1 97.5 29 LYS B CA 1
ATOM 1373 C C . LYS B 1 29 ? -4.289 -10.289 -16.859 1 97.5 29 LYS B C 1
ATOM 1375 O O . LYS B 1 29 ? -3.439 -10.891 -16.203 1 97.5 29 LYS B O 1
ATOM 1380 N N . LYS B 1 30 ? -3.967 -9.414 -17.797 1 98.06 30 LYS B N 1
ATOM 1381 C CA . LYS B 1 30 ? -2.566 -9.086 -18.047 1 98.06 30 LYS B CA 1
ATOM 1382 C C . LYS B 1 30 ? -1.93 -8.422 -16.828 1 98.06 30 LYS B C 1
ATOM 1384 O O . LYS B 1 30 ? -0.767 -8.68 -16.516 1 98.06 30 LYS B O 1
ATOM 1389 N N . VAL B 1 31 ? -2.695 -7.547 -16.156 1 98.75 31 VAL B N 1
ATOM 1390 C CA . VAL B 1 31 ? -2.225 -6.898 -14.93 1 98.75 31 VAL B CA 1
ATOM 1391 C C . VAL B 1 31 ? -1.963 -7.949 -13.852 1 98.75 31 VAL B C 1
ATOM 1393 O O . VAL B 1 31 ? -0.885 -7.98 -13.258 1 98.75 31 VAL B O 1
ATOM 1396 N N . ILE B 1 32 ? -2.922 -8.859 -13.68 1 98.5 32 ILE B N 1
ATOM 1397 C CA . ILE B 1 32 ? -2.832 -9.906 -12.672 1 98.5 32 ILE B CA 1
ATOM 1398 C C . ILE B 1 32 ? -1.656 -10.828 -12.984 1 98.5 32 ILE B C 1
ATOM 1400 O O . ILE B 1 32 ? -0.873 -11.172 -12.094 1 98.5 32 ILE B O 1
ATOM 1404 N N . ASN B 1 33 ? -1.505 -11.195 -14.219 1 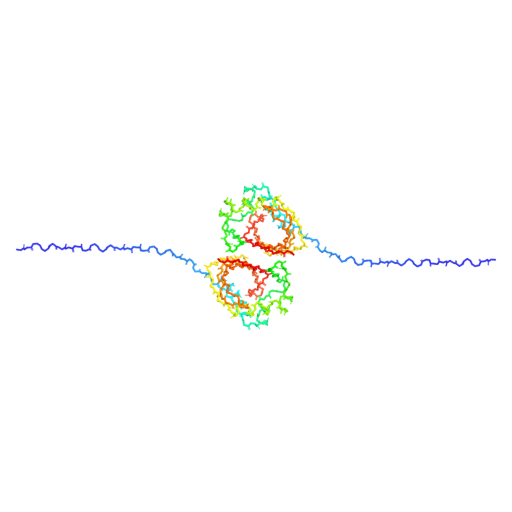98.56 33 ASN B N 1
ATOM 1405 C CA . ASN B 1 33 ? -0.422 -12.086 -14.625 1 98.56 33 ASN B CA 1
ATOM 1406 C C . ASN B 1 33 ? 0.945 -11.461 -14.367 1 98.56 33 ASN B C 1
ATOM 1408 O O . ASN B 1 33 ? 1.897 -12.156 -14.016 1 98.56 33 ASN B O 1
ATOM 1412 N N . THR B 1 34 ? 1.055 -10.18 -14.578 1 98.88 34 THR B N 1
ATOM 1413 C CA . THR B 1 34 ? 2.303 -9.477 -14.297 1 98.88 34 THR B CA 1
ATOM 1414 C C . THR B 1 34 ? 2.648 -9.57 -12.812 1 98.88 34 THR B C 1
ATOM 1416 O O . THR B 1 34 ? 3.781 -9.898 -12.453 1 98.88 34 THR B O 1
ATOM 1419 N N . LEU B 1 35 ? 1.662 -9.32 -11.953 1 98.81 35 LEU B N 1
ATOM 1420 C CA . LEU B 1 35 ? 1.872 -9.375 -10.508 1 98.81 35 LEU B CA 1
ATOM 1421 C C . LEU B 1 35 ? 2.195 -10.797 -10.062 1 98.81 35 LEU B C 1
ATOM 1423 O O . LEU B 1 35 ? 3.102 -11 -9.25 1 98.81 35 LEU B O 1
ATOM 1427 N N . ASP B 1 36 ? 1.526 -11.797 -10.617 1 98.75 36 ASP B N 1
ATOM 1428 C CA . ASP B 1 36 ? 1.761 -13.195 -10.266 1 98.75 36 ASP B CA 1
ATOM 1429 C C . ASP B 1 36 ? 3.141 -13.656 -10.727 1 98.75 36 ASP B C 1
ATOM 1431 O O . ASP B 1 36 ? 3.812 -14.414 -10.031 1 98.75 36 ASP B O 1
ATOM 1435 N N . ALA B 1 37 ? 3.508 -13.164 -11.883 1 98.88 37 ALA B N 1
ATOM 1436 C CA . ALA B 1 37 ? 4.844 -13.492 -12.383 1 98.88 37 ALA B CA 1
ATOM 1437 C C . ALA B 1 37 ? 5.926 -12.914 -11.477 1 98.88 37 ALA B C 1
ATOM 1439 O O . ALA B 1 37 ? 6.957 -13.555 -11.25 1 98.88 37 ALA B O 1
ATOM 1440 N N . PHE B 1 38 ? 5.719 -11.766 -10.969 1 98.94 38 PHE B N 1
ATOM 1441 C CA . PHE B 1 38 ? 6.66 -11.156 -10.031 1 98.94 38 PHE B CA 1
ATOM 1442 C C . PHE B 1 38 ? 6.762 -11.977 -8.75 1 98.94 38 PHE B C 1
ATOM 1444 O O . PHE B 1 38 ? 7.859 -12.266 -8.273 1 98.94 38 PHE B O 1
ATOM 1451 N N . HIS B 1 39 ? 5.648 -12.391 -8.227 1 98.81 39 HIS B N 1
ATOM 1452 C CA . HIS B 1 39 ? 5.641 -13.227 -7.035 1 98.81 39 HIS B CA 1
ATOM 1453 C C . HIS B 1 39 ? 6.379 -14.539 -7.281 1 98.81 39 HIS B C 1
ATOM 1455 O O . HIS B 1 39 ? 7.168 -14.984 -6.441 1 98.81 39 HIS B O 1
ATOM 1461 N N . GLN B 1 40 ? 6.098 -15.078 -8.453 1 98.88 40 GLN B N 1
ATOM 1462 C CA . GLN B 1 40 ? 6.777 -16.328 -8.797 1 98.88 40 GLN B CA 1
ATOM 1463 C C . GLN B 1 40 ? 8.281 -16.109 -8.938 1 98.88 40 GLN B C 1
ATOM 1465 O O . GLN B 1 40 ? 9.07 -16.984 -8.555 1 98.88 40 GLN B O 1
ATOM 1470 N N . ALA B 1 41 ? 8.672 -14.977 -9.547 1 98.94 41 ALA B N 1
ATOM 1471 C CA . ALA B 1 41 ? 10.094 -14.648 -9.656 1 98.94 41 ALA B CA 1
ATOM 1472 C C . ALA B 1 41 ? 10.742 -14.57 -8.281 1 98.94 41 ALA B C 1
ATOM 1474 O O . ALA B 1 41 ? 11.891 -14.984 -8.102 1 98.94 41 ALA B O 1
ATOM 1475 N N . ILE B 1 42 ? 10.062 -14.031 -7.262 1 98.88 42 ILE B N 1
ATOM 1476 C CA . ILE B 1 42 ? 10.578 -13.977 -5.898 1 98.88 42 ILE B CA 1
ATOM 1477 C C . ILE B 1 42 ? 10.742 -15.391 -5.348 1 98.88 42 ILE B C 1
ATOM 1479 O O . ILE B 1 42 ? 11.812 -15.75 -4.852 1 98.88 42 ILE B O 1
ATOM 1483 N N . ILE B 1 43 ? 9.703 -16.188 -5.461 1 98.81 43 ILE B N 1
ATOM 1484 C CA . ILE B 1 43 ? 9.703 -17.562 -4.949 1 98.81 43 ILE B CA 1
ATOM 1485 C C . ILE B 1 43 ? 10.859 -18.344 -5.566 1 98.81 43 ILE B C 1
ATOM 1487 O O . ILE B 1 43 ? 11.547 -19.094 -4.875 1 98.81 43 ILE B O 1
ATOM 1491 N N . ASP B 1 44 ? 11.07 -18.094 -6.828 1 98.62 44 ASP B N 1
ATOM 1492 C CA . ASP B 1 44 ? 12.102 -18.812 -7.57 1 98.62 44 ASP B CA 1
ATOM 1493 C C . ASP B 1 44 ? 13.477 -18.188 -7.332 1 98.62 44 ASP B C 1
ATOM 1495 O O . ASP B 1 44 ? 14.484 -18.703 -7.824 1 98.62 44 ASP B O 1
ATOM 1499 N N . ASN B 1 45 ? 13.539 -17.094 -6.684 1 98.5 45 ASN B N 1
ATOM 1500 C CA . ASN B 1 45 ? 14.758 -16.312 -6.484 1 98.5 45 ASN B CA 1
ATOM 1501 C C . ASN B 1 45 ? 15.391 -15.922 -7.816 1 98.5 45 ASN B C 1
ATOM 1503 O O . ASN B 1 45 ? 16.609 -15.977 -7.969 1 98.5 45 ASN B O 1
ATOM 1507 N N . ASP B 1 46 ? 14.602 -15.578 -8.758 1 98.69 46 ASP B N 1
ATOM 1508 C CA . ASP B 1 46 ? 15.016 -15.141 -10.086 1 98.69 46 ASP B CA 1
ATOM 1509 C C . ASP B 1 46 ? 15.016 -13.617 -10.188 1 98.69 46 ASP B C 1
ATOM 1511 O O . ASP B 1 46 ? 14.055 -13.023 -10.68 1 98.69 46 ASP B O 1
ATOM 1515 N N . SER B 1 47 ? 16.156 -13.016 -9.844 1 98.5 47 SER B N 1
ATOM 1516 C CA . SER B 1 47 ? 16.203 -11.562 -9.75 1 98.5 47 SER B CA 1
ATOM 1517 C C . SER B 1 47 ? 16.141 -10.922 -11.133 1 98.5 47 SER B C 1
ATOM 1519 O O . SER B 1 47 ? 15.648 -9.797 -11.273 1 98.5 47 SER B O 1
ATOM 1521 N N . GLN B 1 48 ? 16.594 -11.586 -12.148 1 98.56 48 GLN B N 1
ATOM 1522 C CA . GLN B 1 48 ? 16.516 -11.023 -13.492 1 98.56 48 GLN B CA 1
ATOM 1523 C C . GLN B 1 48 ? 15.062 -10.922 -13.961 1 98.56 48 GLN B C 1
ATOM 1525 O O . GLN B 1 48 ? 14.656 -9.906 -14.531 1 98.56 48 GLN B O 1
ATOM 1530 N N . ALA B 1 49 ? 14.32 -12 -13.75 1 98.75 49 ALA B N 1
ATOM 1531 C CA . ALA B 1 49 ? 12.898 -11.953 -14.094 1 98.75 49 ALA B CA 1
ATOM 1532 C C . ALA B 1 49 ? 12.18 -10.844 -13.328 1 98.75 49 ALA B C 1
ATOM 1534 O O . ALA B 1 49 ? 11.391 -10.102 -13.906 1 98.75 49 ALA B O 1
ATOM 1535 N N . ALA B 1 50 ? 12.461 -10.758 -12 1 98.94 50 ALA B N 1
ATOM 1536 C CA . ALA B 1 50 ? 11.852 -9.711 -11.188 1 98.94 50 ALA B CA 1
ATOM 1537 C C . ALA B 1 50 ? 12.219 -8.328 -11.711 1 98.94 50 ALA B C 1
ATOM 1539 O O . ALA B 1 50 ? 11.359 -7.449 -11.828 1 98.94 50 ALA B O 1
ATOM 1540 N N . LYS B 1 51 ? 13.461 -8.18 -12 1 98.75 51 LYS B N 1
ATOM 1541 C CA . LYS B 1 51 ? 13.977 -6.918 -12.523 1 98.75 51 LYS B CA 1
ATOM 1542 C C . LYS B 1 51 ? 13.188 -6.469 -13.75 1 98.75 51 LYS B C 1
ATOM 1544 O O . LYS B 1 51 ? 12.875 -5.289 -13.898 1 98.75 51 LYS B O 1
ATOM 1549 N N . ASN B 1 52 ? 12.859 -7.332 -14.609 1 98.44 52 ASN B N 1
ATOM 1550 C CA . ASN B 1 52 ? 12.18 -7.039 -15.875 1 98.44 52 ASN B CA 1
ATOM 1551 C C . ASN B 1 52 ? 10.727 -6.633 -15.641 1 98.44 52 ASN B C 1
ATOM 1553 O O . ASN B 1 52 ? 10.117 -5.984 -16.5 1 98.44 52 ASN B O 1
ATOM 1557 N N . LEU B 1 53 ? 10.219 -6.977 -14.516 1 98.88 53 LEU B N 1
ATOM 1558 C CA . LEU B 1 53 ? 8.812 -6.715 -14.234 1 98.88 53 LEU B CA 1
ATOM 1559 C C . LEU B 1 53 ? 8.648 -5.449 -13.391 1 98.88 53 LEU B C 1
ATOM 1561 O O . LEU B 1 53 ? 7.535 -4.938 -13.242 1 98.88 53 LEU B O 1
ATOM 1565 N N . LEU B 1 54 ? 9.758 -4.949 -12.844 1 98.88 54 LEU B N 1
ATOM 1566 C CA . LEU B 1 54 ? 9.742 -3.74 -12.031 1 98.88 54 LEU B CA 1
ATOM 1567 C C . LEU B 1 54 ? 10.086 -2.514 -12.867 1 98.88 54 LEU B C 1
ATOM 1569 O O . LEU B 1 54 ? 10.977 -2.57 -13.719 1 98.88 54 LEU B O 1
ATOM 1573 N N . SER B 1 55 ? 9.305 -1.455 -12.68 1 98.62 55 SER B N 1
ATOM 1574 C CA . SER B 1 55 ? 9.727 -0.173 -13.234 1 98.62 55 SER B CA 1
ATOM 1575 C C . SER B 1 55 ? 11.016 0.312 -12.594 1 98.62 55 SER B C 1
ATOM 1577 O O . SER B 1 55 ? 11.297 -0.004 -11.438 1 98.62 55 SER B O 1
ATOM 1579 N N . GLU B 1 56 ? 11.758 1.176 -13.297 1 97.56 56 GLU B N 1
ATOM 1580 C CA . GLU B 1 56 ? 12.992 1.737 -12.75 1 97.56 56 GLU B CA 1
ATOM 1581 C C . GLU B 1 56 ? 12.703 2.613 -11.531 1 97.56 56 GLU B C 1
ATOM 1583 O O . GLU B 1 56 ? 13.523 2.709 -10.617 1 97.56 56 GLU B O 1
ATOM 1588 N N . SER B 1 57 ? 11.508 3.168 -11.453 1 97.38 57 SER B N 1
ATOM 1589 C CA . SER B 1 57 ? 11.18 4.133 -10.414 1 97.38 57 SER B CA 1
ATOM 1590 C C . SER B 1 57 ? 10.352 3.492 -9.305 1 97.38 57 SER B C 1
ATOM 1592 O O . SER B 1 57 ? 9.75 4.191 -8.484 1 97.38 57 SER B O 1
ATOM 1594 N N . VAL B 1 58 ? 10.328 2.186 -9.281 1 98.81 58 VAL B N 1
ATOM 1595 C CA . VAL B 1 58 ? 9.461 1.502 -8.328 1 98.81 58 VAL B CA 1
ATOM 1596 C C . VAL B 1 58 ? 9.859 1.881 -6.902 1 98.81 58 VAL B C 1
ATOM 1598 O O . VAL B 1 58 ? 11.039 2.029 -6.602 1 98.81 58 VAL B O 1
ATOM 1601 N N . ARG B 1 59 ? 8.867 2.053 -6.043 1 98.94 59 ARG B N 1
ATOM 1602 C CA . ARG B 1 59 ? 9.023 2.121 -4.594 1 98.94 59 ARG B CA 1
ATOM 1603 C C . ARG B 1 59 ? 8.344 0.939 -3.914 1 98.94 59 ARG B C 1
ATOM 1605 O O . ARG B 1 59 ? 7.164 0.67 -4.164 1 98.94 59 ARG B O 1
ATOM 1612 N N . ILE B 1 60 ? 9.109 0.266 -3.059 1 98.94 60 ILE B N 1
ATOM 1613 C CA . ILE B 1 60 ? 8.609 -0.921 -2.371 1 98.94 60 ILE B CA 1
ATOM 1614 C C . ILE B 1 60 ? 8.578 -0.67 -0.866 1 98.94 60 ILE B C 1
ATOM 1616 O O . ILE B 1 60 ? 9.609 -0.395 -0.252 1 98.94 60 ILE B O 1
ATOM 1620 N N . LEU B 1 61 ? 7.414 -0.709 -0.351 1 98.94 61 LEU B N 1
ATOM 1621 C CA . LEU B 1 61 ? 7.168 -0.44 1.061 1 98.94 61 LEU B CA 1
ATOM 1622 C C . LEU B 1 61 ? 6.926 -1.736 1.827 1 98.94 61 LEU B C 1
ATOM 1624 O O . LEU B 1 61 ? 6.047 -2.521 1.465 1 98.94 61 LEU B O 1
ATOM 1628 N N . GLU B 1 62 ? 7.656 -2.02 2.85 1 98.56 62 GLU B N 1
ATOM 1629 C CA . GLU B 1 62 ? 7.5 -3.188 3.709 1 98.56 62 GLU B CA 1
ATOM 1630 C C . GLU B 1 62 ? 8.281 -3.025 5.012 1 98.56 62 GLU B C 1
ATOM 1632 O O . GLU B 1 62 ? 9.414 -2.543 5.004 1 98.56 62 GLU B O 1
ATOM 1637 N N . GLY B 1 63 ? 7.738 -3.375 6.156 1 97.06 63 GLY B N 1
ATOM 1638 C CA . GLY B 1 63 ? 8.445 -3.465 7.422 1 97.06 63 GLY B CA 1
ATOM 1639 C C . GLY B 1 63 ? 8.984 -2.129 7.902 1 97.06 63 GLY B C 1
ATOM 1640 O O . GLY B 1 63 ? 10.102 -2.047 8.406 1 97.06 63 GLY B O 1
ATOM 1641 N N . GLY B 1 64 ? 8.367 -1.11 7.578 1 97.81 64 GLY B N 1
ATOM 1642 C CA . GLY B 1 64 ? 8.766 0.199 8.07 1 97.81 64 GLY B CA 1
ATOM 1643 C C . GLY B 1 64 ? 9.766 0.896 7.164 1 97.81 64 GLY B C 1
ATOM 1644 O O . GLY B 1 64 ? 10.266 1.972 7.5 1 97.81 64 GLY B O 1
ATOM 1645 N N . ASN B 1 65 ? 10.039 0.302 6.043 1 97.31 65 ASN B N 1
ATOM 1646 C CA . ASN B 1 65 ? 11.031 0.878 5.141 1 97.31 65 ASN B CA 1
ATOM 1647 C C . ASN B 1 65 ? 10.484 1.023 3.725 1 97.31 65 ASN B C 1
ATOM 1649 O O . ASN B 1 65 ? 9.547 0.317 3.34 1 97.31 65 ASN B O 1
ATOM 1653 N N . ILE B 1 66 ? 11.078 1.995 2.986 1 98.75 66 ILE B N 1
ATOM 1654 C CA . ILE B 1 66 ? 10.852 2.129 1.552 1 98.75 66 ILE B CA 1
ATOM 1655 C C . ILE B 1 66 ? 12.156 1.88 0.798 1 98.75 66 ILE B C 1
ATOM 1657 O O . ILE B 1 66 ? 13.195 2.453 1.136 1 98.75 66 ILE B O 1
ATOM 1661 N N . GLU B 1 67 ? 12.07 1.043 -0.221 1 98.81 67 GLU B N 1
ATOM 1662 C CA . GLU B 1 67 ? 13.273 0.697 -0.982 1 98.81 67 GLU B CA 1
ATOM 1663 C C . GLU B 1 67 ? 13.094 1.011 -2.465 1 98.81 67 GLU B C 1
ATOM 1665 O O . GLU B 1 67 ? 11.977 0.932 -2.992 1 98.81 67 GLU B O 1
ATOM 1670 N N . THR B 1 68 ? 14.188 1.349 -3.053 1 98.75 68 THR B N 1
ATOM 1671 C CA . THR B 1 68 ? 14.25 1.466 -4.504 1 98.75 68 THR B CA 1
ATOM 1672 C C . THR B 1 68 ? 14.391 0.091 -5.152 1 98.75 68 THR B C 1
ATOM 1674 O O . THR B 1 68 ? 14.57 -0.912 -4.461 1 98.75 68 THR B O 1
ATOM 1677 N N . LYS B 1 69 ? 14.305 0.102 -6.473 1 98.75 69 LYS B N 1
ATOM 1678 C CA . LYS B 1 69 ? 14.492 -1.117 -7.254 1 98.75 69 LYS B CA 1
ATOM 1679 C C . LYS B 1 69 ? 15.828 -1.778 -6.926 1 98.75 69 LYS B C 1
ATOM 1681 O O . LYS B 1 69 ? 15.883 -2.971 -6.625 1 98.75 69 LYS B O 1
ATOM 1686 N N . LYS B 1 70 ? 16.875 -1.007 -6.984 1 98.62 70 LYS B N 1
ATOM 1687 C CA . LYS B 1 70 ? 18.219 -1.511 -6.734 1 98.62 70 LYS B CA 1
ATOM 1688 C C . LYS B 1 70 ? 18.344 -2.055 -5.316 1 98.62 70 LYS B C 1
ATOM 1690 O O . LYS B 1 70 ? 18.906 -3.137 -5.105 1 98.62 70 LYS B O 1
ATOM 1695 N N . GLU B 1 71 ? 17.906 -1.313 -4.352 1 98.62 71 GLU B N 1
ATOM 1696 C CA . GLU B 1 71 ? 17.984 -1.732 -2.957 1 98.62 71 GLU B CA 1
ATOM 1697 C C . GLU B 1 71 ? 17.219 -3.033 -2.727 1 98.62 71 GLU B C 1
ATOM 1699 O O . GLU B 1 71 ? 17.719 -3.949 -2.074 1 98.62 71 GLU B O 1
ATOM 1704 N N . TYR B 1 72 ? 16.062 -3.129 -3.24 1 98.81 7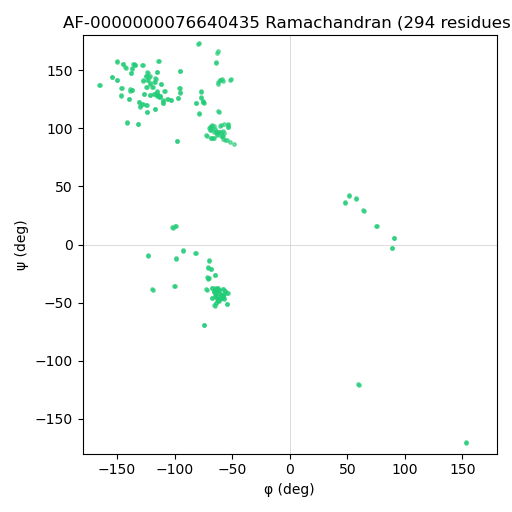2 TYR B N 1
ATOM 1705 C CA . TYR B 1 72 ? 15.242 -4.316 -3.039 1 98.81 72 TYR B CA 1
ATOM 1706 C C . TYR B 1 72 ? 15.914 -5.551 -3.633 1 98.81 72 TYR B C 1
ATOM 1708 O O . TYR B 1 72 ? 15.961 -6.605 -2.996 1 98.81 72 TYR B O 1
ATOM 1716 N N . LEU B 1 73 ? 16.359 -5.383 -4.875 1 98.69 73 LEU B N 1
ATOM 1717 C CA . LEU B 1 73 ? 16.891 -6.531 -5.605 1 98.69 73 LEU B CA 1
ATOM 1718 C C . LEU B 1 73 ? 18.234 -6.977 -5.023 1 98.69 73 LEU B C 1
ATOM 1720 O O . LEU B 1 73 ? 18.703 -8.07 -5.324 1 98.69 73 LEU B O 1
ATOM 1724 N N . SER B 1 74 ? 18.812 -6.223 -4.238 1 96.44 74 SER B N 1
ATOM 1725 C CA . SER B 1 74 ? 20.109 -6.566 -3.676 1 96.44 74 SER B CA 1
ATOM 1726 C C . SER B 1 74 ? 19.984 -7.637 -2.598 1 96.44 74 SER B C 1
ATOM 1728 O O . SER B 1 74 ? 20.406 -8.781 -2.791 1 96.44 74 SER B O 1
ATOM 1730 N N . HIS B 1 75 ? 19.406 -7.395 -1.422 1 94.06 75 HIS B N 1
ATOM 1731 C CA . HIS B 1 75 ? 19.359 -8.398 -0.362 1 94.06 75 HIS B CA 1
ATOM 1732 C C . HIS B 1 75 ? 17.922 -8.734 0.015 1 94.06 75 HIS B C 1
ATOM 1734 O O . HIS B 1 75 ? 17.594 -9.898 0.253 1 94.06 75 HIS B O 1
ATOM 1740 N N . HIS B 1 76 ? 17.047 -7.828 0.054 1 98 76 HIS B N 1
ATOM 1741 C CA . HIS B 1 76 ? 15.664 -8.016 0.502 1 98 76 HIS B CA 1
ATOM 1742 C C . HIS B 1 76 ? 14.93 -9.016 -0.385 1 98 76 HIS B C 1
ATOM 1744 O O . HIS B 1 76 ? 14.172 -9.859 0.111 1 98 76 HIS B O 1
ATOM 1750 N N . PHE B 1 77 ? 15.164 -8.977 -1.647 1 98.75 77 PHE B N 1
ATOM 1751 C CA . PHE B 1 77 ? 14.57 -9.867 -2.635 1 98.75 77 PHE B CA 1
ATOM 1752 C C . PHE B 1 77 ? 14.891 -11.328 -2.309 1 98.75 77 PHE B C 1
ATOM 1754 O O . PHE B 1 77 ? 13.992 -12.172 -2.318 1 98.75 77 PHE B O 1
ATOM 1761 N N . HIS B 1 78 ? 16.094 -11.57 -1.981 1 98.62 78 HIS B N 1
ATOM 1762 C CA . HIS B 1 78 ? 16.531 -12.938 -1.711 1 98.62 78 HIS B CA 1
ATOM 1763 C C . HIS B 1 78 ? 15.953 -13.445 -0.391 1 98.62 78 HIS B C 1
ATOM 1765 O O . HIS B 1 78 ? 15.586 -14.617 -0.279 1 98.62 78 HIS B O 1
ATOM 1771 N N . SER B 1 79 ? 15.906 -12.578 0.559 1 98.19 79 SER B N 1
ATOM 1772 C CA . SER B 1 79 ? 15.289 -12.945 1.831 1 98.19 79 SER B CA 1
ATOM 1773 C C . SER B 1 79 ? 13.805 -13.258 1.658 1 98.19 79 SER B C 1
ATOM 1775 O O . SER B 1 79 ? 13.305 -14.227 2.234 1 98.19 79 SER B O 1
ATOM 1777 N N . ASP B 1 80 ? 13.133 -12.5 0.826 1 98.56 80 ASP B N 1
ATOM 1778 C CA . ASP B 1 80 ? 11.727 -12.766 0.525 1 98.56 80 ASP B CA 1
ATOM 1779 C C . ASP B 1 80 ? 11.57 -14.109 -0.18 1 98.56 80 ASP B C 1
ATOM 1781 O O . ASP B 1 80 ? 10.609 -14.844 0.08 1 98.56 80 ASP B O 1
ATOM 1785 N N . GLY B 1 81 ? 12.438 -14.352 -1.09 1 98.75 81 GLY B N 1
ATOM 1786 C CA . GLY B 1 81 ? 12.398 -15.625 -1.787 1 98.75 81 GLY B CA 1
ATOM 1787 C C . GLY B 1 81 ? 12.5 -16.812 -0.856 1 98.75 81 GLY B C 1
ATOM 1788 O O . GLY B 1 81 ? 11.734 -17.781 -0.984 1 98.75 81 GLY B O 1
ATOM 1789 N N . LYS B 1 82 ? 13.461 -16.766 0.096 1 98.44 82 LYS B N 1
ATOM 1790 C CA . LYS B 1 82 ? 13.609 -17.844 1.076 1 98.44 82 LYS B CA 1
ATOM 1791 C C . LYS B 1 82 ? 12.336 -18.016 1.897 1 98.44 82 LYS B C 1
ATOM 1793 O O . LYS B 1 82 ? 11.883 -19.141 2.104 1 98.44 82 LYS B O 1
ATOM 1798 N N . PHE B 1 83 ? 11.758 -16.969 2.307 1 98.56 83 PHE B N 1
ATOM 1799 C CA . PHE B 1 83 ? 10.547 -17 3.111 1 98.56 83 PHE B CA 1
ATOM 1800 C C . PHE B 1 83 ? 9.383 -17.578 2.312 1 98.56 83 PHE B C 1
ATOM 1802 O O . PHE B 1 83 ? 8.766 -18.562 2.729 1 98.56 83 PHE B O 1
ATOM 1809 N N . LEU B 1 84 ? 9.172 -17.016 1.13 1 98.56 84 LEU B N 1
ATOM 1810 C CA . LEU B 1 84 ? 7.973 -17.375 0.377 1 98.56 84 LEU B CA 1
ATOM 1811 C C . LEU B 1 84 ? 8.07 -18.797 -0.172 1 98.56 84 LEU B C 1
ATOM 1813 O O . LEU B 1 84 ? 7.059 -19.484 -0.318 1 98.56 84 LEU B O 1
ATOM 1817 N N . SER B 1 85 ? 9.258 -19.25 -0.448 1 98.38 85 SER B N 1
ATOM 1818 C CA . SER B 1 85 ? 9.43 -20.609 -0.952 1 98.38 85 SER B CA 1
ATOM 1819 C C . SER B 1 85 ? 9.086 -21.641 0.118 1 98.38 85 SER B C 1
ATOM 1821 O O . SER B 1 85 ? 8.773 -22.797 -0.198 1 98.38 85 SER B O 1
ATOM 1823 N N . ALA B 1 86 ? 9.117 -21.234 1.359 1 98.38 86 ALA B N 1
ATOM 1824 C CA . ALA B 1 86 ? 8.828 -22.141 2.471 1 98.38 86 ALA B CA 1
ATOM 1825 C C . ALA B 1 86 ? 7.355 -22.094 2.855 1 98.38 86 ALA B C 1
ATOM 1827 O O . ALA B 1 86 ? 6.902 -22.859 3.709 1 98.38 86 ALA B O 1
ATOM 1828 N N . MET B 1 87 ? 6.59 -21.25 2.289 1 98.75 87 MET B N 1
ATOM 1829 C CA . MET B 1 87 ? 5.215 -20.969 2.705 1 98.75 87 MET B CA 1
ATOM 1830 C C . MET B 1 87 ? 4.223 -21.422 1.635 1 98.75 87 MET B C 1
ATOM 1832 O O . MET B 1 87 ? 4.582 -21.531 0.46 1 98.75 87 MET B O 1
ATOM 1836 N N . LYS B 1 88 ? 3.014 -21.641 2.072 1 98.69 88 LYS B N 1
ATOM 1837 C CA . LYS B 1 88 ? 1.853 -21.703 1.188 1 98.69 88 LYS B CA 1
ATOM 1838 C C . LYS B 1 88 ? 1.144 -20.344 1.128 1 98.69 88 LYS B C 1
ATOM 1840 O O . LYS B 1 88 ? 1.209 -19.562 2.076 1 98.69 88 LYS B O 1
ATOM 1845 N N . ARG B 1 89 ? 0.565 -20.125 -0.006 1 98.56 89 ARG B N 1
ATOM 1846 C CA . ARG B 1 89 ? -0.148 -18.859 -0.205 1 98.56 89 ARG B CA 1
ATOM 1847 C C . ARG B 1 89 ? -1.465 -19.094 -0.939 1 98.56 89 ARG B C 1
ATOM 1849 O O . ARG B 1 89 ? -1.512 -19.828 -1.926 1 98.56 89 ARG B O 1
ATOM 1856 N N . GLU B 1 90 ? -2.506 -18.5 -0.439 1 98.5 90 GLU B N 1
ATOM 1857 C CA . GLU B 1 90 ? -3.811 -18.5 -1.094 1 98.5 90 GLU B CA 1
ATOM 1858 C C . GLU B 1 90 ? -4.367 -17.094 -1.215 1 98.5 90 GLU B C 1
ATOM 1860 O O . GLU B 1 90 ? -4.578 -16.406 -0.207 1 98.5 90 GLU B O 1
ATOM 1865 N N . VAL B 1 91 ? -4.621 -16.688 -2.434 1 98.5 91 VAL B N 1
ATOM 1866 C CA . VAL B 1 91 ? -5.27 -15.398 -2.66 1 98.5 91 VAL B CA 1
ATOM 1867 C C . VAL B 1 91 ? -6.754 -15.5 -2.318 1 98.5 91 VAL B C 1
ATOM 1869 O O . VAL B 1 91 ? -7.48 -16.297 -2.92 1 98.5 91 VAL B O 1
ATOM 1872 N N . GLU B 1 92 ? -7.18 -14.68 -1.43 1 98.38 92 GLU B N 1
ATOM 1873 C CA . GLU B 1 92 ? -8.555 -14.766 -0.956 1 98.38 92 GLU B CA 1
ATOM 1874 C C . GLU B 1 92 ? -9.438 -13.703 -1.621 1 98.38 92 GLU B C 1
ATOM 1876 O O . GLU B 1 92 ? -10.633 -13.922 -1.816 1 98.38 92 GLU B O 1
ATOM 1881 N N . ALA B 1 93 ? -8.945 -12.578 -1.872 1 97.88 93 ALA B N 1
ATOM 1882 C CA . ALA B 1 93 ? -9.648 -11.492 -2.545 1 97.88 93 ALA B CA 1
ATOM 1883 C C . ALA B 1 93 ? -8.688 -10.617 -3.338 1 97.88 93 ALA B C 1
ATOM 1885 O O . ALA B 1 93 ? -7.562 -10.359 -2.891 1 97.88 93 ALA B O 1
ATOM 1886 N N . ARG B 1 94 ? -9.164 -10.211 -4.48 1 98.19 94 ARG B N 1
ATOM 1887 C CA . ARG B 1 94 ? -8.375 -9.32 -5.328 1 98.19 94 ARG B CA 1
ATOM 1888 C C . ARG B 1 94 ? -9.281 -8.359 -6.09 1 98.19 94 ARG B C 1
ATOM 1890 O O . ARG B 1 94 ? -10.32 -8.75 -6.617 1 98.19 94 ARG B O 1
ATOM 1897 N N . ASN B 1 95 ? -8.953 -7.09 -5.988 1 98.19 95 ASN B N 1
ATOM 1898 C CA . ASN B 1 95 ? -9.617 -6.055 -6.773 1 98.19 95 ASN B CA 1
ATOM 1899 C C . ASN B 1 95 ? -8.648 -5.379 -7.742 1 98.19 95 ASN B C 1
ATOM 1901 O O . ASN B 1 95 ? -7.559 -4.965 -7.352 1 98.19 95 ASN B O 1
ATOM 1905 N N . VAL B 1 96 ? -9.031 -5.312 -9.008 1 98.75 96 VAL B N 1
ATOM 1906 C CA . VAL B 1 96 ? -8.211 -4.699 -10.047 1 98.75 96 VAL B CA 1
ATOM 1907 C C . VAL B 1 96 ? -8.938 -3.502 -10.648 1 98.75 96 VAL B C 1
ATOM 1909 O O . VAL B 1 96 ? -10.117 -3.602 -11.008 1 98.75 96 VAL B O 1
ATOM 1912 N N . THR B 1 97 ? -8.266 -2.396 -10.719 1 98.38 97 THR B N 1
ATOM 1913 C CA . THR B 1 97 ? -8.773 -1.231 -11.438 1 98.38 97 THR B CA 1
ATOM 1914 C C . THR B 1 97 ? -7.762 -0.771 -12.484 1 98.38 97 THR B C 1
ATOM 1916 O O . THR B 1 97 ? -6.559 -0.736 -12.227 1 98.38 97 THR B O 1
ATOM 1919 N N . ILE B 1 98 ? -8.281 -0.473 -13.648 1 97.88 98 ILE B N 1
ATOM 1920 C CA . ILE B 1 98 ? -7.445 0.065 -14.719 1 97.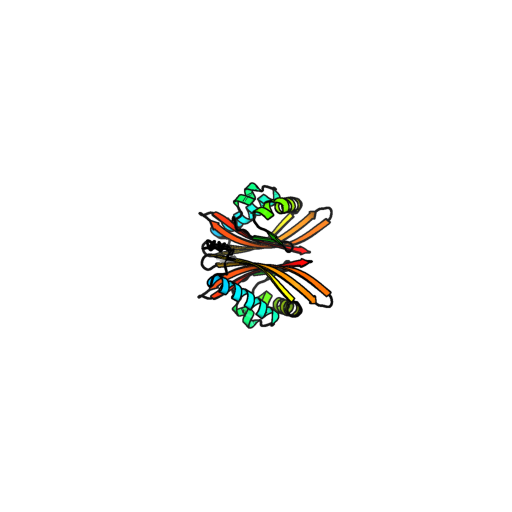88 98 ILE B CA 1
ATOM 1921 C C . ILE B 1 98 ? -7.973 1.432 -15.148 1 97.88 98 ILE B C 1
ATOM 1923 O O . ILE B 1 98 ? -9.172 1.592 -15.398 1 97.88 98 ILE B O 1
ATOM 1927 N N . GLU B 1 99 ? -7.133 2.404 -15.188 1 96.44 99 GLU B N 1
ATOM 1928 C CA . GLU B 1 99 ? -7.383 3.752 -15.695 1 96.44 99 GLU B CA 1
ATOM 1929 C C . GLU B 1 99 ? -6.281 4.199 -16.656 1 96.44 99 GLU B C 1
ATOM 1931 O O . GLU B 1 99 ? -5.199 4.594 -16.219 1 96.44 99 GLU B O 1
ATOM 1936 N N . GLY B 1 100 ? -6.598 4.168 -18 1 94.81 100 GLY B N 1
ATOM 1937 C CA . GLY B 1 100 ? -5.57 4.488 -18.969 1 94.81 100 GLY B CA 1
ATOM 1938 C C . GLY B 1 100 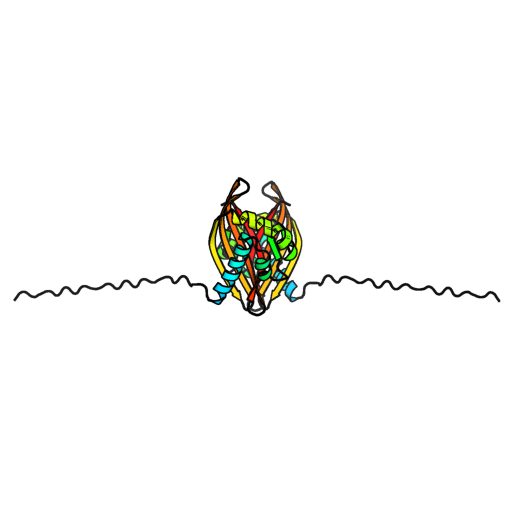? -4.375 3.553 -18.906 1 94.81 100 GLY B C 1
ATOM 1939 O O . GLY B 1 100 ? -4.531 2.332 -19 1 94.81 100 GLY B O 1
ATOM 1940 N N . ASN B 1 101 ? -3.248 4.164 -18.656 1 97.06 101 ASN B N 1
ATOM 1941 C CA . ASN B 1 101 ? -2.006 3.4 -18.641 1 97.06 101 ASN B CA 1
ATOM 1942 C C . ASN B 1 101 ? -1.588 3.045 -17.203 1 97.06 101 ASN B C 1
ATOM 1944 O O . ASN B 1 101 ? -0.423 2.73 -16.953 1 97.06 101 ASN B O 1
ATOM 1948 N N . THR B 1 102 ? -2.49 3.16 -16.297 1 98.56 102 THR B N 1
ATOM 1949 C CA . THR B 1 102 ? -2.205 2.834 -14.906 1 98.56 102 THR B CA 1
ATOM 1950 C C . THR B 1 102 ? -3.199 1.804 -14.383 1 98.56 102 THR B C 1
ATOM 1952 O O . THR B 1 102 ? -4.371 1.811 -14.766 1 98.56 102 THR B O 1
ATOM 1955 N N . ALA B 1 103 ? -2.742 0.94 -13.539 1 98.75 103 ALA B N 1
ATOM 1956 C CA . ALA B 1 103 ? -3.586 -0.011 -12.82 1 98.75 103 ALA B CA 1
ATOM 1957 C C . ALA B 1 103 ? -3.172 -0.114 -11.359 1 98.75 103 ALA B C 1
ATOM 1959 O O . ALA B 1 103 ? -2.012 0.126 -11.016 1 98.75 103 ALA B O 1
ATOM 1960 N N . TRP B 1 104 ? -4.105 -0.431 -10.492 1 98.94 104 TRP B N 1
ATOM 1961 C CA . TRP B 1 104 ? -3.762 -0.792 -9.125 1 98.94 104 TRP B CA 1
ATOM 1962 C C . TRP B 1 104 ? -4.586 -1.985 -8.656 1 98.94 104 TRP B C 1
ATOM 1964 O O . TRP B 1 104 ? -5.715 -2.189 -9.109 1 98.94 104 TRP B O 1
ATOM 1974 N N . VAL B 1 105 ? -3.963 -2.75 -7.836 1 98.94 105 VAL B N 1
ATOM 1975 C CA . VAL B 1 105 ? -4.516 -4.023 -7.387 1 98.94 105 VAL B CA 1
ATOM 1976 C C . VAL B 1 105 ? -4.426 -4.121 -5.863 1 98.94 105 VAL B C 1
ATOM 1978 O O . VAL B 1 105 ? -3.346 -3.959 -5.289 1 98.94 105 VAL B O 1
ATOM 1981 N N . SER B 1 106 ? -5.504 -4.32 -5.18 1 98.94 106 SER B N 1
ATOM 1982 C CA . SER B 1 106 ? -5.523 -4.715 -3.773 1 98.94 106 SER B CA 1
ATOM 1983 C C . SER B 1 106 ? -5.703 -6.219 -3.625 1 98.94 106 SER B C 1
ATOM 1985 O O . SER B 1 106 ? -6.625 -6.801 -4.199 1 98.94 106 SER B O 1
ATOM 1987 N N . THR B 1 107 ? -4.828 -6.816 -2.922 1 98.94 107 THR B N 1
ATOM 1988 C CA . THR B 1 107 ? -4.875 -8.266 -2.75 1 98.94 107 THR B CA 1
ATOM 1989 C C . THR B 1 107 ? -4.852 -8.633 -1.27 1 98.94 107 THR B C 1
ATOM 1991 O O . THR B 1 107 ? -4.051 -8.094 -0.502 1 98.94 107 THR B O 1
ATOM 1994 N N . HIS B 1 108 ? -5.75 -9.438 -0.863 1 98.88 108 HIS B N 1
ATOM 1995 C CA . HIS B 1 108 ? -5.734 -10.148 0.412 1 98.88 108 HIS B CA 1
ATOM 1996 C C . HIS B 1 108 ? -5.406 -11.625 0.22 1 98.88 108 HIS B C 1
ATOM 1998 O O . HIS B 1 108 ? -6.074 -12.32 -0.548 1 98.88 108 HIS B O 1
ATOM 2004 N N . SER B 1 109 ? -4.383 -12.086 0.921 1 98.81 109 SER B N 1
ATOM 2005 C CA . SER B 1 109 ? -4.02 -13.492 0.854 1 98.81 109 SER B CA 1
ATOM 2006 C C . SER B 1 109 ? -3.76 -14.062 2.244 1 98.81 109 SER B C 1
ATOM 2008 O O . SER B 1 109 ? -3.459 -13.32 3.18 1 98.81 109 SER B O 1
ATOM 2010 N N . ARG B 1 110 ? -3.938 -15.312 2.332 1 98.81 110 ARG B N 1
ATOM 2011 C CA . ARG B 1 110 ? -3.424 -16.062 3.471 1 98.81 110 ARG B CA 1
ATOM 2012 C C . ARG B 1 110 ? -2.061 -16.672 3.152 1 98.81 110 ARG B C 1
ATOM 2014 O O . ARG B 1 110 ? -1.874 -17.266 2.088 1 98.81 110 ARG B O 1
ATOM 2021 N N . THR B 1 111 ? -1.093 -16.516 3.998 1 98.81 111 THR B N 1
ATOM 2022 C CA . THR B 1 111 ? 0.237 -17.109 3.896 1 98.81 111 THR B CA 1
ATOM 2023 C C . THR B 1 111 ? 0.57 -17.906 5.148 1 98.81 111 THR B C 1
ATOM 2025 O O . THR B 1 111 ? 0.567 -17.375 6.258 1 98.81 111 THR B O 1
ATOM 2028 N N . TRP B 1 112 ? 0.809 -19.156 4.961 1 98.88 112 TRP B N 1
ATOM 2029 C CA . TRP B 1 112 ? 1.035 -19.969 6.152 1 98.88 112 TRP B CA 1
ATOM 2030 C C . TRP B 1 112 ? 2.072 -21.062 5.883 1 98.88 112 TRP B C 1
ATOM 2032 O O . TRP B 1 112 ? 2.309 -21.422 4.73 1 98.88 112 TRP B O 1
ATOM 2042 N N . GLY B 1 113 ? 2.701 -21.5 6.957 1 98.69 113 GLY B N 1
ATOM 2043 C CA . GLY B 1 113 ? 3.768 -22.484 6.898 1 98.69 113 GLY B CA 1
ATOM 2044 C C . GLY B 1 113 ? 4.754 -22.375 8.047 1 98.69 113 GLY B C 1
ATOM 2045 O O . GLY B 1 113 ? 4.438 -21.797 9.086 1 98.69 113 GLY B O 1
ATOM 2046 N N . THR B 1 114 ? 5.816 -23.078 7.957 1 98.56 114 THR B N 1
ATOM 2047 C CA . THR B 1 114 ? 6.891 -23.031 8.945 1 98.56 114 THR B CA 1
ATOM 2048 C C . THR B 1 114 ? 8.133 -22.359 8.352 1 98.56 114 THR B C 1
ATOM 2050 O O . THR B 1 114 ? 8.602 -22.75 7.281 1 98.56 114 THR B O 1
ATOM 2053 N N . TYR B 1 115 ? 8.555 -21.391 8.969 1 97.88 115 TYR B N 1
ATOM 2054 C CA . TYR B 1 115 ? 9.758 -20.672 8.562 1 97.88 115 TYR B CA 1
ATOM 2055 C C . TYR B 1 115 ? 10.633 -20.344 9.766 1 97.88 115 TYR B C 1
ATOM 2057 O O . TYR B 1 115 ? 10.148 -19.828 10.773 1 97.88 115 TYR B O 1
ATOM 2065 N N . SER B 1 116 ? 11.984 -20.656 9.586 1 96.69 116 SER B N 1
ATOM 2066 C CA . SER B 1 116 ? 12.945 -20.469 10.672 1 96.69 116 SER B CA 1
ATOM 2067 C C . SER B 1 116 ? 12.438 -21.062 11.977 1 96.69 116 SER B C 1
ATOM 2069 O O . SER B 1 116 ? 12.445 -20.406 13.016 1 96.69 116 SER B O 1
ATOM 2071 N N . ASP B 1 117 ? 11.742 -22.172 11.891 1 96.94 117 ASP B N 1
ATOM 2072 C CA . ASP B 1 117 ? 11.273 -23 12.992 1 96.94 117 ASP B CA 1
ATOM 2073 C C . ASP B 1 117 ? 10.078 -22.359 13.695 1 96.94 117 ASP B C 1
ATOM 2075 O O . ASP B 1 117 ? 9.805 -22.656 14.859 1 96.94 117 ASP B O 1
ATOM 2079 N N . ARG B 1 118 ? 9.531 -21.469 13.086 1 97.38 118 ARG B N 1
ATOM 2080 C CA . ARG B 1 118 ? 8.312 -20.859 13.609 1 97.38 118 ARG B CA 1
ATOM 2081 C C . ARG B 1 118 ? 7.109 -21.188 12.727 1 97.38 118 ARG B C 1
ATOM 2083 O O . ARG B 1 118 ? 7.176 -21.031 11.5 1 97.38 118 ARG B O 1
ATOM 2090 N N . LYS B 1 119 ? 6.035 -21.703 13.312 1 98.5 119 LYS B N 1
ATOM 2091 C CA . LYS B 1 119 ? 4.773 -21.875 12.594 1 98.5 119 LYS B CA 1
ATOM 2092 C C . LYS B 1 119 ? 4.059 -20.531 12.422 1 98.5 119 LYS B C 1
ATOM 2094 O O . LYS B 1 119 ? 3.801 -19.828 13.406 1 98.5 119 LYS B O 1
ATOM 2099 N N . LEU B 1 120 ? 3.797 -20.203 11.211 1 98.62 120 LEU B N 1
ATOM 2100 C CA . LEU B 1 120 ? 3.174 -18.922 10.906 1 98.62 120 LEU B CA 1
ATOM 2101 C C . LEU B 1 120 ? 1.854 -19.125 10.172 1 98.62 120 LEU B C 1
ATOM 2103 O O . LEU B 1 120 ? 1.714 -20.047 9.375 1 98.62 120 LEU B O 1
ATOM 2107 N N . ASP B 1 121 ? 0.877 -18.312 10.406 1 98.81 121 ASP B N 1
ATOM 2108 C CA . ASP B 1 121 ? -0.397 -18.141 9.719 1 98.81 121 ASP B CA 1
ATOM 2109 C C . ASP B 1 121 ? -0.782 -16.656 9.641 1 98.81 121 ASP B C 1
ATOM 2111 O O . ASP B 1 121 ? -1.226 -16.078 10.633 1 98.81 121 ASP B O 1
ATOM 2115 N N . LEU B 1 122 ? -0.605 -16.141 8.43 1 98.81 122 LEU B N 1
ATOM 2116 C CA . LEU B 1 122 ? -0.616 -14.695 8.281 1 98.81 122 LEU B CA 1
ATOM 2117 C C . LEU B 1 122 ? -1.738 -14.25 7.352 1 98.81 122 LEU B C 1
ATOM 2119 O O . LEU B 1 122 ? -1.996 -14.891 6.332 1 98.81 122 LEU B O 1
ATOM 2123 N N . ASN B 1 123 ? -2.486 -13.18 7.727 1 98.81 123 ASN B N 1
ATOM 2124 C CA . ASN B 1 123 ? -3.229 -12.359 6.777 1 98.81 123 ASN B CA 1
ATOM 2125 C C . ASN B 1 123 ? -2.314 -11.367 6.059 1 98.81 123 ASN B C 1
ATOM 2127 O O . ASN B 1 123 ? -1.761 -10.461 6.68 1 98.81 123 ASN B O 1
ATOM 2131 N N . SER B 1 124 ? -2.148 -11.555 4.793 1 98.81 124 SER B N 1
ATOM 2132 C CA . SER B 1 124 ? -1.195 -10.773 4.02 1 98.81 124 SER B CA 1
ATOM 2133 C C . SER B 1 124 ? -1.91 -9.805 3.082 1 98.81 124 SER B C 1
ATOM 2135 O O . SER B 1 124 ? -2.873 -10.18 2.41 1 98.81 124 SER B O 1
ATOM 2137 N N . LEU B 1 125 ? -1.476 -8.57 3.092 1 98.94 125 LEU B N 1
ATOM 2138 C CA . LEU B 1 125 ? -2.051 -7.527 2.248 1 98.94 125 LEU B CA 1
ATOM 2139 C C . LEU B 1 125 ? -1.02 -7.004 1.253 1 98.94 125 LEU B C 1
ATOM 2141 O O . LEU B 1 125 ? 0.159 -6.867 1.589 1 98.94 125 LEU B O 1
ATOM 2145 N N . GLU B 1 126 ? -1.491 -6.711 0.068 1 99 126 GLU B N 1
ATOM 2146 C CA . GLU B 1 126 ? -0.679 -6.113 -0.987 1 99 126 GLU B CA 1
ATOM 2147 C C . GLU B 1 126 ? -1.46 -5.043 -1.746 1 99 126 GLU B C 1
ATOM 2149 O O . GLU B 1 126 ? -2.582 -5.289 -2.195 1 99 126 GLU B O 1
ATOM 2154 N N . LEU B 1 127 ? -0.945 -3.844 -1.836 1 99 127 LEU B N 1
ATOM 2155 C CA . LEU B 1 127 ? -1.356 -2.852 -2.824 1 99 127 LEU B CA 1
ATOM 2156 C C . LEU B 1 127 ? -0.26 -2.629 -3.859 1 99 127 LEU B C 1
ATOM 2158 O O . LEU B 1 127 ? 0.879 -2.316 -3.506 1 99 127 LEU B O 1
ATOM 2162 N N . ALA B 1 128 ? -0.617 -2.854 -5.105 1 99 128 ALA B N 1
ATOM 2163 C CA . ALA B 1 128 ? 0.329 -2.676 -6.207 1 99 128 ALA B CA 1
ATOM 2164 C C . ALA B 1 128 ? -0.188 -1.654 -7.215 1 99 128 ALA B C 1
ATOM 2166 O O . ALA B 1 128 ? -1.38 -1.632 -7.531 1 99 128 ALA B O 1
ATOM 2167 N N . VAL B 1 129 ? 0.695 -0.829 -7.672 1 99 129 VAL B N 1
ATOM 2168 C CA . VAL B 1 129 ? 0.429 0.048 -8.805 1 99 129 VAL B CA 1
ATOM 2169 C C . VAL B 1 129 ? 1.285 -0.374 -10 1 99 129 VAL B C 1
ATOM 2171 O O . VAL B 1 129 ? 2.488 -0.605 -9.852 1 99 129 VAL B O 1
ATOM 2174 N N . LEU B 1 130 ? 0.644 -0.573 -11.094 1 98.94 130 LEU B N 1
ATOM 2175 C CA . LEU B 1 130 ? 1.332 -0.893 -12.344 1 98.94 130 LEU B CA 1
ATOM 2176 C C . LEU B 1 130 ? 1.134 0.214 -13.375 1 98.94 130 LEU B C 1
ATOM 2178 O O . LEU B 1 130 ? 0.102 0.888 -13.375 1 98.94 130 LEU B O 1
ATOM 2182 N N . LYS B 1 131 ? 2.102 0.374 -14.18 1 98.38 131 LYS B N 1
ATOM 2183 C CA . LYS B 1 131 ? 2.039 1.3 -15.305 1 98.38 131 LYS B CA 1
ATOM 2184 C C . LYS B 1 131 ? 2.404 0.601 -16.609 1 98.38 131 LYS B C 1
ATOM 2186 O O . LYS B 1 131 ? 3.307 -0.238 -16.641 1 98.38 131 LYS B O 1
ATOM 2191 N N . LYS B 1 132 ? 1.682 0.988 -17.625 1 97.06 132 LYS B N 1
ATOM 2192 C CA . LYS B 1 132 ? 1.986 0.452 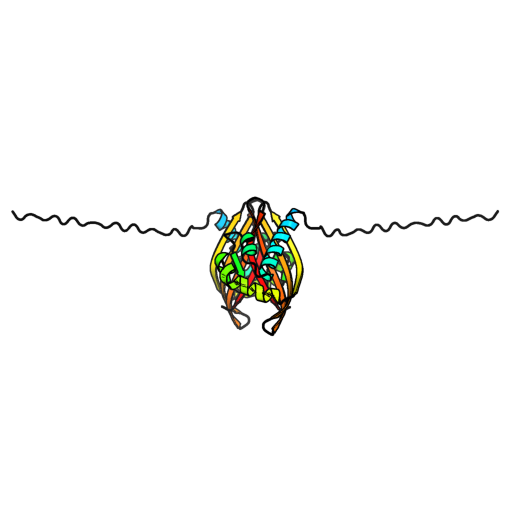-18.953 1 97.06 132 LYS B CA 1
ATOM 2193 C C . LYS B 1 132 ? 3.146 1.207 -19.594 1 97.06 132 LYS B C 1
ATOM 2195 O O . LYS B 1 132 ? 3.109 2.436 -19.703 1 97.06 132 LYS B O 1
ATOM 2200 N N . VAL B 1 133 ? 4.195 0.528 -19.938 1 95.31 133 VAL B N 1
ATOM 2201 C CA . VAL B 1 133 ? 5.371 1.069 -20.609 1 95.31 133 VAL B CA 1
ATOM 2202 C C . VAL B 1 133 ? 5.625 0.306 -21.906 1 95.31 133 VAL B C 1
ATOM 2204 O O . VAL B 1 133 ? 5.949 -0.883 -21.875 1 95.31 133 VAL B O 1
ATOM 2207 N N . GLU B 1 134 ? 5.48 0.985 -23.016 1 93.81 134 GLU B N 1
ATOM 2208 C CA . GLU B 1 134 ? 5.652 0.378 -24.344 1 93.81 134 GLU B CA 1
ATOM 2209 C C . GLU B 1 134 ? 4.824 -0.896 -24.469 1 93.81 134 GLU B C 1
ATOM 2211 O O . GLU B 1 134 ? 5.344 -1.942 -24.859 1 93.81 134 GLU B O 1
ATOM 2216 N N . GLY B 1 135 ? 3.605 -0.909 -24 1 94.12 135 GLY B N 1
ATOM 2217 C CA . GLY B 1 135 ? 2.635 -1.974 -24.203 1 94.12 135 GLY B CA 1
ATOM 2218 C C . GLY B 1 135 ? 2.707 -3.051 -23.141 1 94.12 135 GLY B C 1
ATOM 2219 O O . GLY B 1 135 ? 1.867 -3.951 -23.094 1 94.12 135 GLY B O 1
ATOM 2220 N N . ASN B 1 136 ? 3.67 -2.902 -22.219 1 96.88 136 ASN B N 1
ATOM 2221 C CA . ASN B 1 136 ? 3.832 -3.904 -21.172 1 96.88 136 ASN B CA 1
ATOM 2222 C C . ASN B 1 136 ? 3.594 -3.311 -19.781 1 96.88 136 ASN B C 1
ATOM 2224 O O . ASN B 1 136 ? 4.004 -2.182 -19.516 1 96.88 136 ASN B O 1
ATOM 2228 N N . TRP B 1 137 ? 2.936 -4.078 -18.969 1 98.62 137 TRP B N 1
ATOM 2229 C CA . TRP B 1 137 ? 2.713 -3.643 -17.594 1 98.62 137 TRP B CA 1
ATOM 2230 C C . TRP B 1 137 ? 3.973 -3.822 -16.75 1 98.62 137 TRP B C 1
ATOM 2232 O O . TRP B 1 137 ? 4.617 -4.875 -16.812 1 98.62 137 TRP B O 1
ATOM 2242 N N . LYS B 1 138 ? 4.344 -2.785 -16.016 1 98.88 138 LYS B N 1
ATOM 2243 C CA . LYS B 1 138 ? 5.434 -2.799 -15.047 1 98.88 138 LYS B CA 1
ATOM 2244 C C . LYS B 1 138 ? 4.941 -2.377 -13.664 1 98.88 138 LYS B C 1
ATOM 2246 O O . LYS B 1 138 ? 4.105 -1.479 -13.547 1 98.88 138 LYS B O 1
ATOM 2251 N N . ILE B 1 139 ? 5.441 -3.01 -12.633 1 98.94 139 ILE B N 1
ATOM 2252 C CA . ILE B 1 139 ? 5.105 -2.635 -11.266 1 98.94 139 ILE B CA 1
ATOM 2253 C C . ILE B 1 139 ? 5.879 -1.377 -10.867 1 98.94 139 ILE B C 1
ATOM 2255 O O . ILE B 1 139 ? 7.105 -1.333 -10.984 1 98.94 139 ILE B O 1
ATOM 2259 N N . THR B 1 140 ? 5.129 -0.353 -10.391 1 98.94 140 THR B N 1
ATOM 2260 C CA . THR B 1 140 ? 5.801 0.919 -10.156 1 98.94 140 THR B CA 1
ATOM 2261 C C . THR B 1 140 ? 5.625 1.359 -8.703 1 98.94 140 THR B C 1
ATOM 2263 O O . THR B 1 140 ? 6.316 2.266 -8.234 1 98.94 140 THR B O 1
ATOM 2266 N N . ALA B 1 141 ? 4.805 0.737 -7.926 1 98.94 141 ALA B N 1
ATOM 2267 C CA . ALA B 1 141 ? 4.719 0.872 -6.473 1 98.94 141 ALA B CA 1
ATOM 2268 C C . ALA B 1 141 ? 4.145 -0.392 -5.84 1 98.94 141 ALA B C 1
ATOM 2270 O O . ALA B 1 141 ? 3.246 -1.023 -6.402 1 98.94 141 ALA B O 1
ATOM 2271 N N . LEU B 1 142 ? 4.641 -0.738 -4.68 1 98.94 142 LEU B N 1
ATOM 2272 C CA . LEU B 1 142 ? 4.215 -1.931 -3.953 1 98.94 142 LEU B CA 1
ATOM 2273 C C . LEU B 1 142 ? 4.25 -1.692 -2.447 1 98.94 142 LEU B C 1
ATOM 2275 O O . LEU B 1 142 ? 5.203 -1.109 -1.929 1 98.94 142 LEU B O 1
ATOM 2279 N N . HIS B 1 143 ? 3.209 -2.102 -1.793 1 99 143 HIS B N 1
ATOM 2280 C CA . HIS B 1 143 ? 3.162 -2.104 -0.335 1 99 143 HIS B CA 1
ATOM 2281 C C . HIS B 1 143 ? 2.707 -3.455 0.201 1 99 143 HIS B C 1
ATOM 2283 O O . HIS B 1 143 ? 1.611 -3.918 -0.12 1 99 143 HIS B O 1
ATOM 2289 N N . TRP B 1 144 ? 3.602 -4.078 0.976 1 98.94 144 TRP B N 1
ATOM 2290 C CA . TRP B 1 144 ? 3.283 -5.348 1.617 1 98.94 144 TRP B CA 1
ATOM 2291 C C . TRP B 1 144 ? 3.18 -5.184 3.129 1 98.94 144 TRP B C 1
ATOM 2293 O O . TRP B 1 144 ? 3.967 -4.457 3.736 1 98.94 144 TRP B O 1
ATOM 2303 N N . SER B 1 145 ? 2.182 -5.832 3.719 1 98.88 145 SER B N 1
ATOM 2304 C CA . SER B 1 145 ? 2.086 -5.984 5.168 1 98.88 145 SER B CA 1
ATOM 2305 C C . SER B 1 145 ? 1.373 -7.281 5.539 1 98.88 145 SER B C 1
ATOM 2307 O O . SER B 1 145 ? 0.695 -7.887 4.703 1 9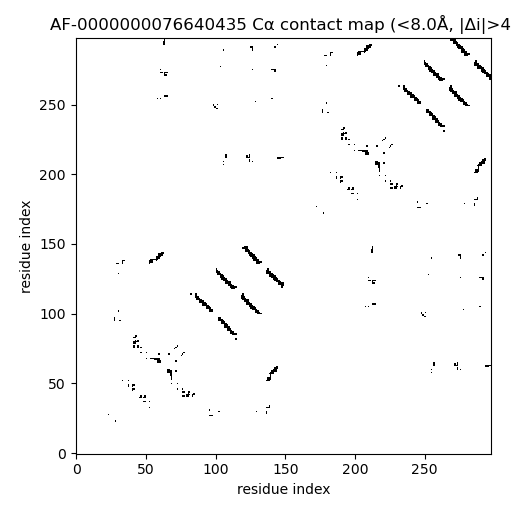8.88 145 SER B O 1
ATOM 2309 N N . SER B 1 146 ? 1.631 -7.703 6.715 1 98.38 146 SER B N 1
ATOM 2310 C CA . SER B 1 146 ? 0.971 -8.906 7.215 1 98.38 146 SER B CA 1
ATOM 2311 C C . SER B 1 146 ? 0.646 -8.781 8.695 1 98.38 146 SER B C 1
ATOM 2313 O O . SER B 1 146 ? 1.299 -8.031 9.422 1 98.38 146 SER B O 1
ATOM 2315 N N . SER B 1 147 ? -0.338 -9.461 9.055 1 98.06 147 SER B N 1
ATOM 2316 C CA . SER B 1 147 ? -0.726 -9.633 10.445 1 98.06 147 SER B CA 1
ATOM 2317 C C . SER B 1 147 ? -1.083 -11.086 10.742 1 98.06 147 SER B C 1
ATOM 2319 O O . SER B 1 147 ? -1.397 -11.859 9.828 1 98.06 147 SER B O 1
ATOM 2321 N N . ASN B 1 148 ? -0.938 -11.406 12.016 1 96.94 148 ASN B N 1
ATOM 2322 C CA . ASN B 1 148 ? -1.278 -12.773 12.398 1 96.94 148 ASN B CA 1
ATOM 2323 C C . ASN B 1 148 ? -2.754 -13.07 12.148 1 96.94 148 ASN B C 1
ATOM 2325 O O . ASN B 1 148 ? -3.613 -12.219 12.383 1 96.94 148 ASN B O 1
ATOM 2329 N N . ASN B 1 149 ? -3.027 -14.195 11.656 1 92.88 149 ASN B N 1
ATOM 2330 C CA . ASN B 1 149 ? -4.395 -14.648 11.43 1 92.88 149 ASN B CA 1
ATOM 2331 C C . ASN B 1 149 ? -5.062 -15.078 12.734 1 92.88 149 ASN B C 1
ATOM 2333 O O . ASN B 1 149 ? -4.418 -15.672 13.602 1 92.88 149 ASN B O 1
#

Solvent-accessible surface area (backbone atoms only — not comparable to full-atom values): 16564 Å² total; per-residue (Å²): 135,82,82,80,78,79,79,77,80,81,78,82,80,79,79,75,81,72,79,72,74,80,71,76,49,74,69,54,46,52,53,51,49,49,55,50,49,38,52,50,20,31,42,67,58,32,63,66,62,32,53,72,39,41,32,86,77,18,41,40,34,45,88,49,42,78,32,44,46,70,58,34,64,64,55,56,40,52,54,48,8,60,52,50,58,50,39,46,76,44,82,74,45,76,47,79,49,77,58,90,58,34,34,42,36,45,36,38,28,43,38,34,40,55,53,97,89,36,83,46,49,28,22,32,36,36,43,37,31,31,35,54,55,95,90,37,71,21,37,39,34,38,38,47,49,69,26,80,102,136,82,82,79,80,78,80,77,78,82,79,78,80,79,80,75,79,74,81,72,76,80,71,76,49,74,70,52,46,52,53,50,51,49,56,52,48,39,52,48,19,32,42,66,57,33,63,67,62,33,52,73,39,42,33,86,76,18,41,41,34,45,88,50,42,77,34,45,46,68,58,33,64,63,55,56,40,52,56,48,8,59,54,50,58,50,38,47,77,44,81,74,45,74,48,79,48,77,58,92,57,35,33,40,35,45,36,37,28,42,38,35,40,55,54,97,89,36,82,45,49,29,20,31,35,36,44,37,32,31,34,55,54,96,89,37,71,21,38,39,34,37,37,48,48,68,28,81,102